Protein AF-A0A1I9GAB6-F1 (afdb_monomer_lite)

Sequence (190 aa):
MLIVSHNKEKYGVHLKAEPNFRLLGTRLKGDQKKVVDYLKNHVTENELEQLAEQGTLNILGYELTDEEVSLSYACCGIQTAGEQMEAHSDGQTIVIVDTTEDDILKDEGFAREVINRVQKLRKTAKLMPNDMAVTYCKVTPPNHRLAAVIKDYSEFIENTTGTPVRLASVPNDEIPVAVSCSSVKNAQVE

pLDDT: mean 81.1, std 8.96, range [43.28, 92.06]

InterPro domains:
  IPR023586 Isoleucine-tRNA ligase, type 2 [PTHR42780] (3-176)

Radius of gyration: 28.29 Å; chains: 1; bounding box: 60×35×73 Å

Foldseek 3Di:
DDDDDPPCVVFQKAKAKDFPCVVLCVPVPPCSVVVVCCRHPPDDRVQVVCCVPVQWGQDPNDIDGCVGIPMFIDHPGPPDPQWGWDWDTPRPDIDIDTPRDDPVVVLVVLLVVVLVVLQVQCVVLVHDLPDAEEAEKEKPPCPDVSVVSCVVCQVVSCVSNVYGYHDDPDPPVDDDSGDDWDDDPNMIMD

Secondary structure (DSSP, 8-state):
-------TGGGTEEEEEEE-HHHHHHHHGGGHHHHHHHHHHT--HHHHHHHHHHSEEEETTEEEETTTEEEEEEE-----TT--EEEEE-SS-EEEEE----HHHHHHHHHHHHHHHHHHHHHHTT--TT----EE--EESTTSHHHHHHHHTHHHHHHHHTS-EESSPPPTT---S----EEETTEEE-

Organism: Brugia malayi (NCBI:txid6279)

Structure (mmCIF, N/CA/C/O backbone):
data_AF-A0A1I9GAB6-F1
#
_entry.id   AF-A0A1I9GAB6-F1
#
loop_
_atom_site.group_PDB
_atom_site.id
_atom_site.type_symbol
_atom_site.label_atom_id
_atom_site.label_alt_id
_atom_site.label_comp_id
_atom_site.label_asym_id
_atom_site.label_entity_id
_atom_site.label_seq_id
_atom_site.pdbx_PDB_ins_code
_atom_site.Cartn_x
_atom_site.Cartn_y
_atom_site.Cartn_z
_atom_site.occupancy
_atom_site.B_iso_or_equiv
_atom_site.auth_seq_id
_atom_site.auth_comp_id
_atom_site.auth_asym_id
_atom_site.auth_atom_id
_atom_site.pdbx_PDB_model_num
ATOM 1 N N . MET A 1 1 ? -9.649 -5.570 -5.365 1.00 61.06 1 MET A N 1
ATOM 2 C CA . MET A 1 1 ? -11.096 -5.874 -5.283 1.00 61.06 1 MET A CA 1
ATOM 3 C C . MET A 1 1 ? -11.590 -5.334 -3.955 1.00 61.06 1 MET A C 1
ATOM 5 O O . MET A 1 1 ? -10.953 -5.619 -2.954 1.00 61.06 1 MET A O 1
ATOM 9 N N . LEU A 1 2 ? -12.638 -4.509 -3.940 1.00 77.56 2 LEU A N 1
ATOM 10 C CA . LEU A 1 2 ? -13.191 -3.956 -2.701 1.00 77.56 2 LEU A CA 1
ATOM 11 C C . LEU A 1 2 ? -14.336 -4.856 -2.228 1.00 77.56 2 LEU A C 1
ATOM 13 O O . LEU A 1 2 ? -15.238 -5.150 -3.010 1.00 77.56 2 LEU A O 1
ATOM 17 N N . ILE A 1 3 ? -14.278 -5.313 -0.977 1.00 80.31 3 ILE A N 1
ATOM 18 C CA . ILE A 1 3 ? -15.310 -6.152 -0.359 1.00 80.31 3 ILE A CA 1
ATOM 19 C C . ILE A 1 3 ? -15.928 -5.354 0.784 1.00 80.31 3 ILE A C 1
ATOM 21 O O . ILE A 1 3 ? -15.225 -4.940 1.701 1.00 80.31 3 ILE A O 1
ATOM 25 N N . VAL A 1 4 ? -17.244 -5.151 0.731 1.00 85.56 4 VAL A N 1
ATOM 26 C CA . VAL A 1 4 ? -18.011 -4.568 1.837 1.00 85.56 4 VAL A CA 1
ATOM 27 C C . VAL A 1 4 ? -18.599 -5.714 2.653 1.00 85.56 4 VAL A C 1
ATOM 29 O O . VAL A 1 4 ? -19.219 -6.618 2.095 1.00 85.56 4 VAL A O 1
ATOM 32 N N . SER A 1 5 ? -18.391 -5.697 3.967 1.00 81.56 5 SER A N 1
ATOM 33 C CA . SER A 1 5 ? -18.888 -6.725 4.881 1.00 81.56 5 SER A CA 1
ATOM 34 C C . SER A 1 5 ? -19.380 -6.096 6.178 1.00 81.56 5 SER A C 1
ATOM 36 O O . SER A 1 5 ? -18.779 -5.153 6.682 1.00 81.56 5 SER A O 1
ATOM 38 N N . HIS A 1 6 ? -20.444 -6.667 6.741 1.00 79.75 6 HIS A N 1
ATOM 39 C CA . HIS A 1 6 ? -20.939 -6.354 8.087 1.00 79.75 6 HIS A CA 1
ATOM 40 C C . HIS A 1 6 ? -20.590 -7.445 9.112 1.00 79.7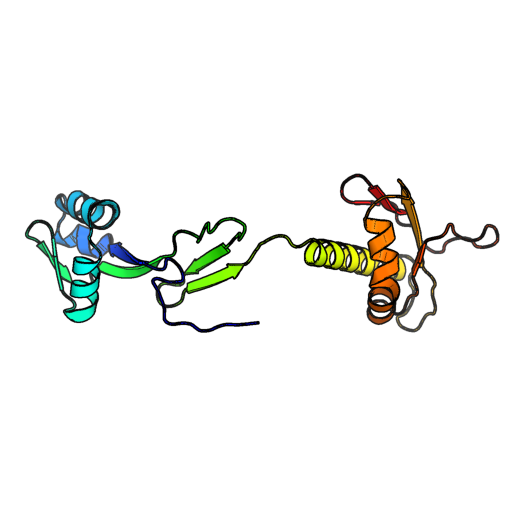5 6 HIS A C 1
ATOM 42 O O . HIS A 1 6 ? -20.959 -7.342 10.278 1.00 79.75 6 HIS A O 1
ATOM 48 N N . ASN A 1 7 ? -19.894 -8.507 8.690 1.00 77.81 7 ASN A N 1
ATOM 49 C CA . ASN A 1 7 ? -19.494 -9.600 9.570 1.00 77.81 7 ASN A CA 1
ATOM 50 C C . ASN A 1 7 ? -18.269 -9.187 10.402 1.00 77.81 7 ASN A C 1
ATOM 52 O O . ASN A 1 7 ? -17.141 -9.309 9.930 1.00 77.81 7 ASN A O 1
ATOM 56 N N . LYS A 1 8 ? -18.506 -8.673 11.612 1.00 77.00 8 LYS A N 1
ATOM 57 C CA . LYS A 1 8 ? -17.468 -8.163 12.522 1.00 77.00 8 LYS A CA 1
ATOM 58 C C . LYS A 1 8 ? -16.521 -9.266 13.006 1.00 77.00 8 LYS A C 1
ATOM 60 O O . LYS A 1 8 ? -15.306 -9.098 12.932 1.00 77.00 8 LYS A O 1
ATOM 65 N N . GLU A 1 9 ? -17.077 -10.412 13.406 1.00 74.38 9 GLU A N 1
ATOM 66 C CA . GLU A 1 9 ? -16.336 -11.560 13.952 1.00 74.38 9 GLU A CA 1
ATOM 67 C C . GLU A 1 9 ? -15.304 -12.108 12.968 1.00 74.38 9 GLU A C 1
ATOM 69 O O . GLU A 1 9 ? -14.144 -12.309 13.326 1.00 74.38 9 GLU A O 1
ATOM 74 N N . LYS A 1 10 ? -15.700 -12.285 11.699 1.00 73.62 10 LYS A N 1
ATOM 75 C CA . LYS A 1 10 ? -14.805 -12.770 10.640 1.00 73.62 10 LYS A CA 1
ATOM 76 C C . LYS A 1 10 ? -13.556 -11.899 10.502 1.00 73.62 10 LYS A C 1
ATOM 78 O O . LYS A 1 10 ? -12.500 -12.415 10.147 1.00 73.62 10 LYS A O 1
ATOM 83 N N . TYR A 1 11 ? -13.695 -10.597 10.745 1.00 73.69 11 TYR A N 1
ATOM 84 C CA . TYR A 1 11 ? -12.620 -9.631 10.582 1.00 73.69 11 TYR A CA 1
ATOM 85 C C . TYR A 1 11 ? -12.018 -9.148 11.914 1.00 73.69 11 TYR A C 1
ATOM 87 O O . TYR A 1 11 ? -11.305 -8.150 11.928 1.00 73.69 11 TYR A O 1
ATOM 95 N N . GLY A 1 12 ? -12.295 -9.819 13.040 1.00 73.69 12 GLY A N 1
ATOM 96 C CA . GLY A 1 12 ? -11.746 -9.433 14.350 1.00 73.69 12 GLY A CA 1
ATOM 97 C C . GLY A 1 12 ? -12.092 -7.998 14.779 1.00 73.69 12 GLY A C 1
ATOM 98 O O . GLY A 1 12 ? -11.381 -7.389 15.587 1.00 73.69 12 GLY A O 1
ATOM 99 N N . VAL A 1 13 ? -13.163 -7.440 14.211 1.00 79.12 13 VAL A N 1
ATOM 100 C CA . VAL A 1 13 ? -13.644 -6.097 14.523 1.00 79.12 13 VAL A CA 1
ATOM 101 C C . VAL A 1 13 ? -14.415 -6.163 15.831 1.00 79.12 13 VAL A C 1
ATOM 103 O O . VAL A 1 13 ? -15.373 -6.921 15.940 1.00 79.12 13 VAL A O 1
ATOM 106 N N . HIS A 1 14 ? -14.025 -5.339 16.796 1.00 79.00 14 HIS A N 1
ATOM 107 C CA . HIS A 1 14 ? -14.676 -5.223 18.096 1.00 79.00 14 HIS A CA 1
ATOM 108 C C . HIS A 1 14 ? -15.043 -3.766 18.381 1.00 79.00 14 HIS A C 1
ATOM 110 O O . HIS A 1 14 ? -14.474 -2.823 17.820 1.00 79.00 14 HIS A O 1
ATOM 116 N N . LEU A 1 15 ? -16.034 -3.580 19.247 1.00 80.25 15 LEU A N 1
ATOM 117 C CA . LEU A 1 15 ? -16.404 -2.261 19.746 1.00 80.25 15 LEU A CA 1
ATOM 118 C C . LEU A 1 15 ? -15.382 -1.790 20.781 1.00 80.25 15 LEU A C 1
ATOM 120 O O . LEU A 1 15 ? -14.841 -2.572 21.562 1.00 80.25 15 LEU A O 1
ATOM 124 N N . LYS A 1 16 ? -15.141 -0.485 20.802 1.00 82.88 16 LYS A N 1
ATOM 125 C CA . LYS A 1 16 ? -14.293 0.186 21.774 1.00 82.88 16 LYS A CA 1
ATOM 126 C C . LYS A 1 16 ? -15.014 1.418 22.300 1.00 82.88 16 LYS A C 1
ATOM 128 O O . LYS A 1 16 ? -15.572 2.196 21.533 1.00 82.88 16 LYS A O 1
ATOM 133 N N . ALA A 1 17 ? -14.974 1.611 23.613 1.00 85.50 17 ALA A N 1
ATOM 134 C CA . ALA A 1 17 ? -15.454 2.836 24.235 1.00 85.50 17 ALA A CA 1
ATOM 135 C C . ALA A 1 17 ? -14.370 3.921 24.208 1.00 85.50 17 ALA A C 1
ATOM 137 O O . ALA A 1 17 ? -13.257 3.735 24.712 1.00 85.50 17 ALA A O 1
ATOM 138 N N . GLU A 1 18 ? -14.714 5.086 23.670 1.00 85.69 18 GLU A N 1
ATOM 139 C CA . GLU A 1 18 ? -13.902 6.295 23.715 1.00 85.69 18 GLU A CA 1
ATOM 140 C C . GLU A 1 18 ? -14.499 7.303 24.705 1.00 85.69 18 GLU A C 1
ATOM 142 O O . GLU A 1 18 ? -15.538 7.911 24.441 1.00 85.69 18 GLU A O 1
ATOM 147 N N . PRO A 1 19 ? -13.861 7.489 25.875 1.00 87.44 19 PRO A N 1
ATOM 148 C CA . PRO A 1 19 ? -14.361 8.406 26.885 1.00 87.44 19 PRO A CA 1
ATOM 149 C C . PRO A 1 19 ? -14.121 9.869 26.497 1.00 87.44 19 PRO A C 1
ATOM 151 O O . PRO A 1 19 ? -12.996 10.279 26.194 1.00 87.44 19 PRO A O 1
ATOM 154 N N . ASN A 1 20 ? -15.150 10.701 26.639 1.00 88.25 20 ASN A N 1
ATOM 155 C CA . ASN A 1 20 ? -15.039 12.147 26.522 1.00 88.25 20 ASN A CA 1
ATOM 156 C C . ASN A 1 20 ? -14.429 12.736 27.799 1.00 88.25 20 ASN A C 1
ATOM 158 O O . ASN A 1 20 ? -15.112 13.049 28.780 1.00 88.25 20 ASN A O 1
ATOM 162 N N . PHE A 1 21 ? -13.107 12.917 27.788 1.00 87.00 21 PHE A N 1
ATOM 163 C CA . PHE A 1 21 ? -12.366 13.375 28.963 1.00 87.00 21 PHE A CA 1
ATOM 164 C C . PHE A 1 21 ? -12.843 14.722 29.521 1.00 87.00 21 PHE A C 1
ATOM 166 O O . PHE A 1 21 ? -12.709 14.966 30.721 1.00 87.00 21 PHE A O 1
ATOM 173 N N . ARG A 1 22 ? -13.396 15.597 28.675 1.00 87.06 22 ARG A N 1
ATOM 174 C CA . ARG A 1 22 ? -13.856 16.929 29.078 1.00 87.06 22 ARG A CA 1
ATOM 175 C C . ARG A 1 22 ? -15.163 16.860 29.866 1.00 87.06 22 ARG A C 1
ATOM 177 O O . ARG A 1 22 ? -15.263 17.483 30.926 1.00 87.06 22 ARG A O 1
ATOM 184 N N . LEU A 1 23 ? -16.144 16.110 29.365 1.00 87.75 23 LEU A N 1
ATOM 185 C CA . LEU A 1 23 ? -17.439 15.943 30.032 1.00 87.75 23 LEU A CA 1
ATOM 186 C C . LEU A 1 23 ? -17.290 15.117 31.311 1.00 87.75 23 LEU A C 1
ATOM 188 O O . LEU A 1 23 ? -17.650 15.586 32.394 1.00 87.75 23 LEU A O 1
ATOM 192 N N . LEU A 1 24 ? -16.621 13.963 31.215 1.00 86.44 24 LEU A N 1
ATOM 193 C CA . LEU A 1 24 ? -16.394 13.079 32.359 1.00 86.44 24 LEU A CA 1
ATOM 194 C C . LEU A 1 24 ? -15.593 13.767 33.470 1.00 86.44 24 LEU A C 1
ATOM 196 O O . LEU A 1 24 ? -15.902 13.593 34.646 1.00 86.44 24 LEU A O 1
ATOM 200 N N . GLY A 1 25 ? -14.597 14.589 33.127 1.00 86.25 25 GLY A N 1
ATOM 201 C CA . GLY A 1 25 ? -13.814 15.330 34.121 1.00 86.25 25 GLY A CA 1
ATOM 202 C C . GLY A 1 25 ? -14.610 16.415 34.841 1.00 86.25 25 GLY A C 1
ATOM 203 O O . GLY A 1 25 ? -14.421 16.630 36.039 1.00 86.25 25 GLY A O 1
ATOM 204 N N . THR A 1 26 ? -15.549 17.058 34.145 1.00 87.81 26 THR A N 1
ATOM 205 C CA . THR A 1 26 ? -16.420 18.080 34.743 1.00 87.81 26 THR A CA 1
ATOM 206 C C . THR A 1 26 ? -17.427 17.446 35.707 1.00 87.81 26 THR A C 1
ATOM 208 O O . THR A 1 26 ? -17.664 17.987 36.789 1.00 87.81 26 THR A O 1
ATOM 211 N N . ARG A 1 27 ? -17.980 16.280 35.346 1.00 86.75 27 ARG A N 1
ATOM 212 C CA . ARG A 1 27 ? -19.020 15.596 36.125 1.00 86.75 27 ARG A CA 1
ATOM 213 C C . ARG A 1 27 ? -18.464 14.736 37.262 1.00 86.75 27 ARG A C 1
ATOM 215 O O . ARG A 1 27 ? -18.888 14.883 38.405 1.00 86.75 27 ARG A O 1
ATOM 222 N N . LEU A 1 28 ? -17.501 13.862 36.963 1.00 84.31 28 LEU A N 1
ATOM 223 C CA . LEU A 1 28 ? -16.968 12.853 37.892 1.00 84.31 28 LEU A CA 1
ATOM 224 C C . LEU A 1 28 ? -15.748 13.342 38.686 1.00 84.31 28 LEU A C 1
ATOM 226 O O . LEU A 1 28 ? -15.346 12.704 39.660 1.00 84.31 28 LEU A O 1
ATOM 230 N N . LYS A 1 29 ? -15.142 14.471 38.290 1.00 86.44 29 LYS A N 1
ATOM 231 C CA . LYS A 1 29 ? -13.958 15.062 38.935 1.00 86.44 29 LYS A CA 1
ATOM 232 C C . LYS A 1 29 ? -12.852 14.014 39.151 1.00 86.44 29 LYS A C 1
ATOM 234 O O . LYS A 1 29 ? -12.262 13.528 38.193 1.00 86.44 29 LYS A O 1
ATOM 239 N N . GLY A 1 30 ? -12.562 13.654 40.404 1.00 83.56 30 GLY A N 1
ATOM 240 C CA . GLY A 1 30 ? -11.503 12.703 40.755 1.00 83.56 30 GLY A CA 1
ATOM 241 C C . GLY A 1 30 ? -11.790 11.256 40.344 1.00 83.56 30 GLY A C 1
ATOM 242 O O . GLY A 1 30 ? -10.851 10.507 40.076 1.00 83.56 30 GLY A O 1
ATOM 243 N N . ASP A 1 31 ? -13.063 10.874 40.231 1.00 86.00 31 ASP A N 1
ATOM 244 C CA . ASP A 1 31 ? -13.455 9.503 39.890 1.00 86.00 31 ASP A CA 1
ATOM 245 C C . ASP A 1 31 ? -13.413 9.214 38.385 1.00 86.00 31 ASP A C 1
ATOM 247 O O . ASP A 1 31 ? -13.434 8.049 37.987 1.00 86.00 31 ASP A O 1
ATOM 251 N N . GLN A 1 32 ? -13.222 10.241 37.546 1.00 88.25 32 GLN A N 1
ATOM 252 C CA . GLN A 1 32 ? -13.026 10.082 36.102 1.00 88.25 32 GLN A CA 1
ATOM 253 C C . GLN A 1 32 ? -11.940 9.049 35.782 1.00 88.25 32 GLN A C 1
ATOM 255 O O . GLN A 1 32 ? -12.107 8.242 34.873 1.00 88.25 32 GLN A O 1
ATOM 260 N N . LYS A 1 33 ? -10.820 9.062 36.518 1.00 86.31 33 LYS A N 1
ATOM 261 C CA . LYS A 1 33 ? -9.701 8.145 36.255 1.00 86.31 33 LYS A CA 1
ATOM 262 C C . LYS A 1 33 ? -10.117 6.681 36.371 1.00 86.31 33 LYS A C 1
ATOM 264 O O . LYS A 1 33 ? -9.682 5.884 35.552 1.00 86.31 33 LYS A O 1
ATOM 269 N N . LYS A 1 34 ? -10.968 6.348 37.346 1.00 88.19 34 LYS A N 1
ATOM 270 C CA . LYS A 1 34 ? -11.460 4.980 37.560 1.00 88.19 34 LYS A CA 1
ATOM 271 C C . LYS A 1 34 ? -12.387 4.548 36.428 1.00 88.19 34 LYS A C 1
ATOM 273 O O . LYS A 1 34 ? -12.257 3.442 35.924 1.00 88.19 34 LYS A O 1
ATOM 278 N N . VAL A 1 35 ? -13.285 5.439 36.003 1.00 87.25 35 VAL A N 1
ATOM 279 C CA . VAL A 1 35 ? -14.221 5.160 34.905 1.00 87.25 35 VAL A CA 1
ATOM 280 C C . VAL A 1 35 ? -13.484 4.996 33.575 1.00 87.25 35 VAL A C 1
ATOM 282 O O . VAL A 1 35 ? -13.732 4.040 32.854 1.00 87.25 35 VAL A O 1
ATOM 285 N N . VAL A 1 36 ? -12.528 5.877 33.267 1.00 86.62 36 VAL A N 1
ATOM 286 C CA . VAL A 1 36 ? -11.697 5.768 32.055 1.00 86.62 36 VAL A CA 1
ATOM 287 C C . VAL A 1 36 ? -10.878 4.478 32.049 1.00 86.62 36 VAL A C 1
ATOM 289 O O . VAL A 1 36 ? -10.733 3.860 30.999 1.00 86.62 36 VAL A O 1
ATOM 292 N N . ASP A 1 37 ? -10.314 4.095 33.194 1.00 88.12 37 ASP A N 1
ATOM 293 C CA . ASP A 1 37 ? -9.549 2.854 33.325 1.00 88.12 37 ASP A CA 1
ATOM 294 C C . ASP A 1 37 ? -10.438 1.627 33.085 1.00 88.12 37 ASP A C 1
ATOM 296 O O . ASP A 1 37 ? -10.085 0.755 32.293 1.00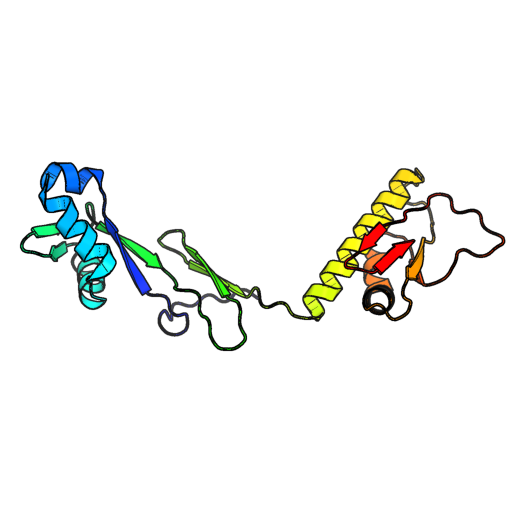 88.12 37 ASP A O 1
ATOM 300 N N . TYR A 1 38 ? -11.645 1.623 33.658 1.00 87.88 38 TYR A N 1
ATOM 301 C CA . TYR A 1 38 ? -12.631 0.575 33.414 1.00 87.88 38 TYR A CA 1
ATOM 302 C C . TYR A 1 38 ? -13.016 0.481 31.932 1.00 87.88 38 TYR A C 1
ATOM 304 O O . TYR A 1 38 ? -12.924 -0.592 31.343 1.00 87.88 38 TYR A O 1
ATOM 312 N N . LEU A 1 39 ? -13.353 1.611 31.300 1.00 86.44 39 LEU A N 1
ATOM 313 C CA . LEU A 1 39 ? -13.730 1.671 29.882 1.00 86.44 39 LEU A CA 1
ATOM 314 C C . LEU A 1 39 ? -12.623 1.183 28.937 1.00 86.44 39 LEU A C 1
ATOM 316 O O . LEU A 1 39 ? -12.918 0.725 27.839 1.00 86.44 39 LEU A O 1
ATOM 320 N N . LYS A 1 40 ? -11.350 1.295 29.333 1.00 82.50 40 LYS A N 1
ATOM 321 C CA . LYS A 1 40 ? -10.216 0.859 28.507 1.00 82.50 40 LYS A CA 1
ATOM 322 C C . LYS A 1 40 ? -9.812 -0.591 28.738 1.00 82.50 40 LYS A C 1
ATOM 324 O O . LYS A 1 40 ? -9.393 -1.238 27.785 1.00 82.50 40 LYS A O 1
ATOM 329 N N . ASN A 1 41 ? -9.880 -1.062 29.981 1.00 83.38 41 ASN A N 1
ATOM 330 C CA . ASN A 1 41 ? -9.226 -2.308 30.390 1.00 83.38 41 ASN A CA 1
ATOM 331 C C . ASN A 1 41 ? -10.198 -3.401 30.851 1.00 83.38 41 ASN A C 1
ATOM 333 O O . ASN A 1 41 ? -9.814 -4.568 30.894 1.00 83.38 41 ASN A O 1
ATOM 337 N N . HIS A 1 42 ? -11.427 -3.040 31.225 1.00 84.88 42 HIS A N 1
ATOM 338 C CA . HIS A 1 42 ? -12.364 -3.946 31.896 1.00 84.88 42 HIS A CA 1
ATOM 339 C C . HIS A 1 42 ? -13.761 -3.988 31.276 1.00 84.88 42 HIS A C 1
ATOM 341 O O . HIS A 1 42 ? -14.549 -4.841 31.677 1.00 84.88 42 HIS A O 1
ATOM 347 N N . VAL A 1 43 ? -14.062 -3.104 30.321 1.00 85.12 43 VAL A N 1
ATOM 348 C CA . VAL A 1 43 ? -15.362 -3.080 29.651 1.00 85.12 43 VAL A CA 1
ATOM 349 C C . VAL A 1 43 ? -15.597 -4.372 28.877 1.00 85.12 43 VAL A C 1
ATOM 351 O O . VAL A 1 43 ? -14.706 -4.891 28.200 1.00 85.12 43 VAL A O 1
ATOM 354 N N . THR A 1 44 ? -16.809 -4.894 28.991 1.00 84.94 44 THR A N 1
ATOM 355 C CA . THR A 1 44 ? -17.240 -6.101 28.288 1.00 84.94 44 THR A CA 1
ATOM 356 C C . THR A 1 44 ? -17.983 -5.753 27.002 1.00 84.94 44 THR A C 1
ATOM 358 O O . THR A 1 44 ? -18.572 -4.683 26.873 1.00 84.94 44 THR A O 1
ATOM 361 N N . GLU A 1 45 ? -17.990 -6.667 26.032 1.00 79.31 45 GLU A N 1
ATOM 362 C CA . GLU A 1 45 ? -18.684 -6.441 24.757 1.00 79.31 45 GLU A CA 1
ATOM 363 C C . GLU A 1 45 ? -2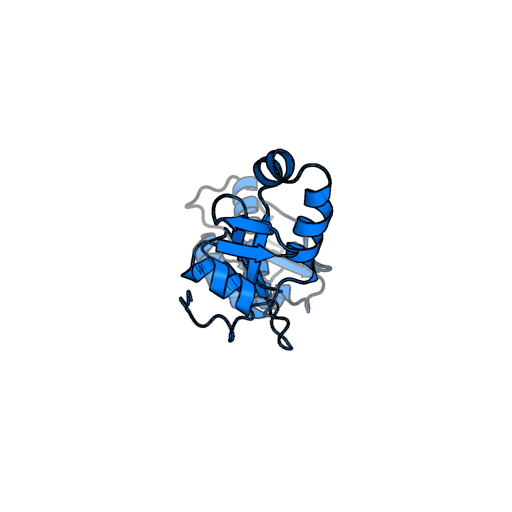0.196 -6.242 24.951 1.00 79.31 45 GLU A C 1
ATOM 365 O O . GLU A 1 45 ? -20.776 -5.342 24.357 1.00 79.31 45 GLU A O 1
ATOM 370 N N . ASN A 1 46 ? -20.800 -6.973 25.893 1.00 83.50 46 ASN A N 1
ATOM 371 C CA . ASN A 1 46 ? -22.213 -6.834 26.256 1.00 83.50 46 ASN A CA 1
ATOM 372 C C . ASN A 1 46 ? -22.539 -5.436 26.831 1.00 83.50 46 ASN A C 1
ATOM 374 O O . ASN A 1 46 ? -23.594 -4.874 26.559 1.00 83.50 46 ASN A O 1
ATOM 378 N N . GLU A 1 47 ? -21.624 -4.828 27.593 1.00 85.31 47 GLU A N 1
ATOM 379 C CA . GLU A 1 47 ? -21.775 -3.446 28.079 1.00 85.31 47 GLU A CA 1
ATOM 380 C C . GLU A 1 47 ? -21.688 -2.419 26.940 1.00 85.31 47 GLU A C 1
ATOM 382 O O . GLU A 1 47 ? -22.419 -1.429 26.931 1.00 85.31 47 GLU A O 1
ATOM 387 N N . LEU A 1 48 ? -20.818 -2.653 25.954 1.00 84.69 48 LEU A N 1
ATOM 388 C CA . LEU A 1 48 ? -20.716 -1.795 24.771 1.00 84.69 48 LEU A CA 1
ATOM 389 C C . LEU A 1 48 ? -21.954 -1.917 23.876 1.00 84.69 48 LEU A C 1
ATOM 391 O O . LEU A 1 48 ? -22.413 -0.913 23.334 1.00 84.69 48 LEU A O 1
ATOM 395 N N . GLU A 1 49 ? -22.514 -3.120 23.747 1.00 82.31 49 GLU A N 1
ATOM 396 C CA . GLU A 1 49 ? -23.784 -3.355 23.055 1.00 82.31 49 GLU A CA 1
ATOM 397 C C . GLU A 1 49 ? -24.952 -2.676 23.778 1.00 82.31 49 GLU A C 1
ATOM 399 O O . GLU A 1 49 ? -25.755 -2.006 23.134 1.00 82.31 49 GLU A O 1
ATOM 404 N N . GLN A 1 50 ? -25.004 -2.741 25.112 1.00 85.25 50 GLN A N 1
ATOM 405 C CA . GLN A 1 50 ? -25.999 -2.002 25.896 1.00 85.25 50 GLN A CA 1
ATOM 406 C C . GLN A 1 50 ? -25.899 -0.494 25.678 1.00 85.25 50 GLN A C 1
ATOM 408 O O . GLN A 1 50 ? -26.922 0.152 25.465 1.00 85.25 50 GLN A O 1
ATOM 413 N N . LEU A 1 51 ? -24.686 0.067 25.665 1.00 85.56 51 LEU A N 1
ATOM 414 C CA . LEU A 1 51 ? -24.494 1.482 25.351 1.00 85.56 51 LEU A CA 1
ATOM 415 C C . LEU A 1 51 ? -24.966 1.815 23.926 1.00 85.56 51 LEU A C 1
ATOM 417 O O . LEU A 1 51 ? -25.540 2.879 23.712 1.00 85.56 51 LEU A O 1
ATOM 421 N N . ALA A 1 52 ? -24.763 0.908 22.965 1.00 81.44 52 ALA A N 1
ATOM 422 C CA . ALA A 1 52 ? -25.205 1.085 21.582 1.00 81.44 52 ALA A CA 1
ATOM 423 C C . ALA A 1 52 ? -26.736 1.029 21.424 1.00 81.44 52 ALA A C 1
ATOM 425 O O . ALA A 1 52 ? -27.289 1.761 20.606 1.00 81.44 52 ALA A O 1
ATOM 426 N N . GLU A 1 53 ? -27.417 0.159 22.177 1.00 83.75 53 GLU A N 1
ATOM 427 C CA . GLU A 1 53 ? -28.871 -0.037 22.089 1.00 83.75 53 GLU A CA 1
ATOM 428 C C . GLU A 1 53 ? -29.667 0.937 22.964 1.00 83.75 53 GLU A C 1
ATOM 430 O O . GLU A 1 53 ? -30.693 1.465 22.534 1.00 83.75 53 GLU A O 1
ATOM 435 N N . GLN A 1 54 ? -29.222 1.150 24.203 1.00 84.62 54 GLN A N 1
ATOM 436 C CA . GLN A 1 54 ? -29.950 1.916 25.218 1.00 84.62 54 GLN A CA 1
ATOM 437 C C . GLN A 1 54 ? -29.480 3.372 25.310 1.00 84.62 54 GLN A C 1
ATOM 439 O O . GLN A 1 54 ? -30.201 4.206 25.855 1.00 84.62 54 GLN A O 1
ATOM 444 N N . GLY A 1 55 ? -28.288 3.690 24.791 1.00 82.44 55 GLY A N 1
ATOM 445 C CA . GLY A 1 55 ? -27.685 5.025 24.885 1.00 82.44 55 GLY A CA 1
ATOM 446 C C . GLY A 1 55 ? -27.157 5.378 26.279 1.00 82.44 55 GLY A C 1
ATOM 447 O O . GLY A 1 55 ? -26.613 6.466 26.474 1.00 82.44 55 GLY A O 1
ATOM 448 N N . THR A 1 56 ? -27.291 4.470 27.252 1.00 85.44 56 THR A N 1
ATOM 449 C CA . THR A 1 56 ? -26.769 4.629 28.609 1.00 85.44 56 THR A CA 1
ATOM 450 C C . THR A 1 56 ? -26.032 3.377 29.071 1.00 85.44 56 THR A C 1
ATOM 452 O O . THR A 1 56 ? -26.328 2.259 28.654 1.00 85.44 56 THR A O 1
ATOM 455 N N . LEU A 1 57 ? -25.035 3.569 29.933 1.00 87.56 57 LEU A N 1
ATOM 456 C CA . LEU A 1 57 ? -24.207 2.500 30.475 1.00 87.56 57 LEU A CA 1
ATOM 457 C C . LEU A 1 57 ? -23.862 2.778 31.935 1.00 87.56 57 LEU A C 1
ATOM 459 O O . LEU A 1 57 ? -23.264 3.799 32.263 1.00 87.56 57 LEU A O 1
ATOM 463 N N . ASN A 1 58 ? -24.205 1.847 32.822 1.00 85.94 58 ASN A N 1
ATOM 464 C CA . ASN A 1 58 ? -23.915 1.968 34.247 1.00 85.94 58 ASN A CA 1
ATOM 465 C C . ASN A 1 58 ? -22.604 1.262 34.606 1.00 85.94 58 ASN A C 1
ATOM 467 O O . ASN A 1 58 ? -22.561 0.039 34.693 1.00 85.94 58 ASN A O 1
ATOM 471 N N . ILE A 1 59 ? -21.551 2.033 34.889 1.00 83.31 59 ILE A N 1
ATOM 472 C CA . ILE A 1 59 ? -20.238 1.515 35.303 1.00 83.31 59 ILE A CA 1
ATOM 473 C C . ILE A 1 59 ? -19.869 2.083 36.671 1.00 83.31 59 ILE A C 1
ATOM 475 O O . ILE A 1 59 ? -19.906 3.292 36.888 1.00 83.31 59 ILE A O 1
ATOM 479 N N . LEU A 1 60 ? -19.464 1.212 37.603 1.00 82.12 60 LEU A N 1
ATOM 480 C CA . LEU A 1 60 ? -18.998 1.597 38.948 1.00 82.12 60 LEU A CA 1
ATOM 481 C C . LEU A 1 60 ? -19.997 2.487 39.727 1.00 82.12 60 LEU A C 1
ATOM 483 O O . LEU A 1 60 ? -19.589 3.290 40.565 1.00 82.12 60 LEU A O 1
ATOM 487 N N . GLY A 1 61 ? -21.300 2.345 39.459 1.00 81.62 61 GLY A N 1
ATOM 488 C CA . GLY A 1 61 ? -22.362 3.153 40.074 1.00 81.62 61 GLY A CA 1
ATOM 489 C C . GLY A 1 61 ? -22.598 4.520 39.420 1.00 81.62 61 GLY A C 1
ATOM 490 O O . GLY A 1 61 ? -23.348 5.324 39.968 1.00 81.62 61 GLY A O 1
ATOM 491 N N . TYR A 1 62 ? -21.978 4.784 38.267 1.00 84.06 62 TYR A N 1
ATOM 492 C CA . TYR A 1 62 ? -22.177 5.990 37.470 1.00 84.06 62 TYR A CA 1
ATOM 493 C C . TYR A 1 62 ? -22.891 5.667 36.157 1.00 84.06 62 TYR A C 1
ATOM 495 O O . TYR A 1 62 ? -22.439 4.805 35.406 1.00 84.06 62 TYR A O 1
ATOM 503 N N . GLU A 1 63 ? -23.958 6.408 35.864 1.00 87.12 63 GLU A N 1
ATOM 504 C CA . GLU A 1 63 ? -24.699 6.312 34.605 1.00 87.12 63 GLU A CA 1
ATOM 505 C C . GLU A 1 63 ? -24.035 7.183 33.538 1.00 87.12 63 GLU A C 1
ATOM 507 O O . GLU A 1 63 ? -24.084 8.413 33.598 1.00 87.12 63 GLU A O 1
ATOM 512 N N . LEU A 1 64 ? -23.343 6.556 32.597 1.00 87.12 64 LEU A N 1
ATOM 513 C CA . LEU A 1 64 ? -22.702 7.207 31.461 1.00 87.12 64 LEU A CA 1
ATOM 514 C C . LEU A 1 64 ? -23.681 7.271 30.296 1.00 87.12 64 LEU A C 1
ATOM 516 O O . LEU A 1 64 ? -24.419 6.318 30.062 1.00 87.12 64 LEU A O 1
ATOM 520 N N . THR A 1 65 ? -23.670 8.378 29.566 1.00 86.69 65 THR A N 1
ATOM 521 C CA . THR A 1 65 ? -24.480 8.560 28.355 1.00 86.69 65 THR A CA 1
ATOM 522 C C . THR A 1 65 ? -23.612 8.481 27.100 1.00 86.69 65 THR A C 1
ATOM 524 O O . THR A 1 65 ? -22.383 8.588 27.169 1.00 86.69 65 THR A O 1
ATOM 527 N N . ASP A 1 66 ? -24.251 8.333 25.943 1.00 82.62 66 ASP A N 1
ATOM 528 C CA . ASP A 1 66 ? -23.629 8.395 24.613 1.00 82.62 66 ASP A CA 1
ATOM 529 C C . ASP A 1 66 ? -22.840 9.698 24.341 1.00 82.62 66 ASP A C 1
ATOM 531 O O . ASP A 1 66 ? -21.850 9.691 23.609 1.00 82.62 66 ASP A O 1
ATOM 535 N N . GLU A 1 67 ? -23.211 10.814 24.976 1.00 84.12 67 GLU A N 1
ATOM 536 C CA . GLU A 1 67 ? -22.453 12.075 24.922 1.00 84.12 67 GLU A CA 1
ATOM 537 C C . GLU A 1 67 ? -21.095 11.987 25.643 1.00 84.12 67 GLU A C 1
ATOM 539 O O . GLU A 1 67 ? -20.111 12.635 25.262 1.00 84.12 67 GLU A O 1
ATOM 544 N N . GLU A 1 68 ? -21.038 11.202 26.719 1.00 84.50 68 GLU A N 1
ATOM 545 C CA . GLU A 1 68 ? -19.860 11.057 27.571 1.00 84.50 68 GLU A CA 1
ATOM 546 C C . GLU A 1 68 ? -18.940 9.924 27.129 1.00 84.50 68 GLU A C 1
ATOM 548 O O . GLU A 1 68 ? -17.737 9.969 27.407 1.00 84.50 68 GLU A O 1
ATOM 553 N N . VAL A 1 69 ? -19.493 8.916 26.457 1.00 85.25 69 VAL A N 1
ATOM 554 C CA . VAL A 1 69 ? -18.765 7.761 25.940 1.00 85.25 69 VAL A CA 1
ATOM 555 C C . VAL A 1 69 ? -19.238 7.480 24.521 1.00 85.25 69 VAL A C 1
ATOM 557 O O . VAL A 1 69 ? -20.325 6.954 24.306 1.00 85.25 69 VAL A O 1
ATOM 560 N N . SER A 1 70 ? -18.385 7.786 23.547 1.00 83.06 70 SER A N 1
ATOM 561 C CA . SER A 1 70 ? -18.635 7.447 22.148 1.00 83.06 70 SER A CA 1
ATOM 562 C C . SER A 1 70 ? -18.116 6.046 21.842 1.00 83.06 70 SER A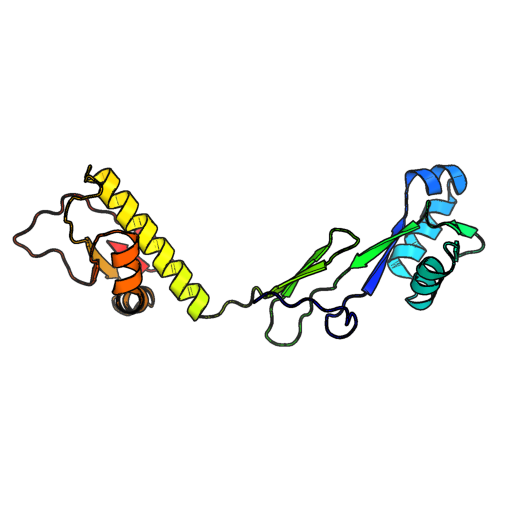 C 1
ATOM 564 O O . SER A 1 70 ? -17.019 5.685 22.268 1.00 83.06 70 SER A O 1
ATOM 566 N N . LEU A 1 71 ? -18.865 5.268 21.068 1.00 83.56 71 LEU A N 1
ATOM 567 C CA . LEU A 1 71 ? -18.412 3.970 20.573 1.00 83.56 71 LEU A CA 1
ATOM 568 C C . LEU A 1 71 ? -17.638 4.143 19.264 1.00 83.56 71 LEU A C 1
ATOM 570 O O . LEU A 1 71 ? -18.124 4.782 18.333 1.00 83.56 71 LEU A O 1
ATOM 574 N N . SER A 1 72 ? -16.454 3.542 19.181 1.00 77.50 72 SER A N 1
ATOM 575 C CA . SER A 1 72 ? -15.681 3.416 17.948 1.00 77.50 72 SER A CA 1
ATOM 576 C C . SER A 1 72 ? -15.432 1.946 17.632 1.00 77.50 72 SER A C 1
ATOM 578 O O . SER A 1 72 ? -15.293 1.106 18.521 1.00 77.50 72 SER A O 1
ATOM 580 N N . TYR A 1 73 ? -15.393 1.607 16.347 1.00 77.31 73 TYR A N 1
ATOM 581 C CA . TYR A 1 73 ? -14.952 0.282 15.933 1.00 77.31 73 TYR A CA 1
ATOM 582 C C . TYR A 1 73 ? -13.427 0.233 15.917 1.00 77.31 73 TYR A C 1
ATOM 584 O O . TYR A 1 73 ? -12.771 1.076 15.298 1.00 77.31 73 TYR A O 1
ATOM 592 N N . ALA A 1 74 ? -12.859 -0.784 16.556 1.00 72.44 74 ALA A N 1
ATOM 593 C CA . ALA A 1 74 ? -11.439 -1.081 16.512 1.00 72.44 74 ALA A CA 1
ATOM 594 C C . ALA A 1 74 ? -11.213 -2.482 15.936 1.00 72.44 74 ALA A C 1
ATOM 596 O O . ALA A 1 74 ? -12.015 -3.396 16.105 1.00 72.44 74 ALA A O 1
ATOM 597 N N . CYS A 1 75 ? -10.093 -2.652 15.243 1.00 70.50 75 CYS A N 1
ATOM 598 C CA . CYS A 1 75 ? -9.622 -3.953 14.798 1.00 70.50 75 CYS A CA 1
ATOM 599 C C . CYS A 1 75 ? -8.241 -4.153 15.411 1.00 70.50 75 CYS A C 1
ATOM 601 O O . CYS A 1 75 ? -7.319 -3.380 15.144 1.00 70.50 75 CYS A O 1
ATOM 603 N N . CYS A 1 76 ? -8.086 -5.187 16.233 1.00 58.72 76 CYS A N 1
ATOM 604 C CA . CYS A 1 76 ? -6.760 -5.706 16.532 1.00 58.72 76 CYS A CA 1
ATOM 605 C C . CYS A 1 76 ? -6.377 -6.451 15.263 1.00 58.72 76 CYS A C 1
ATOM 607 O O . CYS A 1 76 ? -7.046 -7.431 14.949 1.00 58.72 76 CYS A O 1
ATOM 609 N N . GLY A 1 77 ? -5.437 -5.910 14.481 1.00 55.78 77 GLY A N 1
ATOM 610 C CA . GLY A 1 77 ? -5.098 -6.419 13.150 1.00 55.78 77 GLY A CA 1
ATOM 611 C C . GLY A 1 77 ? -5.138 -7.944 13.107 1.00 55.78 77 GLY A C 1
ATOM 612 O O . GLY A 1 77 ? -4.575 -8.610 13.979 1.00 55.78 77 GLY A O 1
ATOM 613 N N . ILE A 1 78 ? -5.878 -8.482 12.141 1.00 54.94 78 ILE A N 1
ATOM 614 C CA . ILE A 1 78 ? -6.051 -9.919 11.990 1.00 54.94 78 ILE A CA 1
ATOM 615 C C . ILE A 1 78 ? -4.686 -10.495 11.615 1.00 54.94 78 ILE A C 1
ATOM 617 O O . ILE A 1 78 ? -4.288 -10.470 10.457 1.00 54.94 78 ILE A O 1
ATOM 621 N N . GLN A 1 79 ? -3.951 -11.005 12.597 1.00 51.88 79 GLN A N 1
ATOM 622 C CA . GLN A 1 79 ? -2.780 -11.842 12.355 1.00 51.88 79 GLN A CA 1
ATOM 623 C C . GLN A 1 79 ? -3.250 -13.288 12.197 1.00 51.88 79 GLN A C 1
ATOM 625 O O . GLN A 1 79 ? -2.919 -14.160 13.002 1.00 51.88 79 GLN A O 1
ATOM 630 N N . THR A 1 80 ? -4.075 -13.551 11.182 1.00 51.09 80 THR A N 1
ATOM 631 C CA . THR A 1 80 ? -4.286 -14.938 10.756 1.00 51.09 80 THR A CA 1
ATOM 632 C C . THR A 1 80 ? -3.016 -15.372 10.035 1.00 51.09 80 THR A C 1
ATOM 634 O O . THR A 1 80 ? -2.419 -14.594 9.295 1.00 51.09 80 THR A O 1
ATOM 637 N N . ALA A 1 81 ? -2.542 -16.585 10.316 1.00 43.28 81 ALA A N 1
ATOM 638 C CA . ALA A 1 81 ? -1.247 -17.078 9.861 1.00 43.28 81 ALA A CA 1
ATOM 639 C C . ALA A 1 81 ? -1.013 -16.843 8.352 1.00 43.28 81 ALA A C 1
ATOM 641 O O . ALA A 1 81 ? -1.563 -17.562 7.523 1.00 43.28 81 ALA A O 1
ATOM 642 N N . GLY A 1 82 ? -0.167 -15.862 8.017 1.00 53.53 82 GLY A N 1
ATOM 643 C CA . GLY A 1 82 ? 0.274 -15.568 6.649 1.00 53.53 82 GLY A CA 1
ATOM 644 C C . GLY A 1 82 ? -0.249 -14.266 6.033 1.00 53.53 82 GLY A C 1
ATOM 645 O O . GLY A 1 82 ? 0.338 -13.827 5.051 1.00 53.53 82 GLY A O 1
ATOM 646 N N . GLU A 1 83 ? -1.269 -13.626 6.610 1.00 62.84 83 GLU A N 1
ATOM 647 C CA . GLU A 1 83 ? -1.859 -12.391 6.072 1.00 62.84 83 GLU A CA 1
ATOM 648 C C . GLU A 1 83 ? -1.453 -11.191 6.943 1.00 62.84 83 GLU A C 1
ATOM 650 O O . GLU A 1 83 ? -1.718 -11.160 8.147 1.00 62.84 83 GLU A O 1
ATOM 655 N N . GLN A 1 84 ? -0.769 -10.203 6.358 1.00 66.12 84 GLN A N 1
ATOM 656 C CA . GLN A 1 84 ? -0.519 -8.923 7.021 1.00 66.12 84 GLN A CA 1
ATOM 657 C C . GLN A 1 84 ? -1.688 -7.996 6.716 1.00 66.12 84 GLN A C 1
ATOM 659 O O . GLN A 1 84 ? -1.812 -7.496 5.608 1.00 66.12 84 GLN A O 1
ATOM 664 N N . MET A 1 85 ? -2.574 -7.791 7.689 1.00 72.62 85 MET A N 1
ATOM 665 C CA . MET A 1 85 ? -3.704 -6.878 7.539 1.00 72.62 85 MET A CA 1
ATOM 666 C C . MET A 1 85 ? -3.498 -5.623 8.381 1.00 72.62 85 MET A C 1
ATOM 668 O O . MET A 1 85 ? -3.389 -5.693 9.608 1.00 72.62 85 MET A O 1
ATOM 672 N N . GLU A 1 86 ? -3.493 -4.467 7.726 1.00 73.12 86 GLU A N 1
ATOM 673 C CA . GLU A 1 86 ? -3.486 -3.163 8.380 1.00 73.12 86 GLU A CA 1
ATOM 674 C C . GLU A 1 86 ? -4.897 -2.582 8.398 1.00 73.12 86 GLU A C 1
ATOM 676 O O . GLU A 1 86 ? -5.573 -2.518 7.372 1.00 73.12 86 GLU A O 1
ATOM 681 N N . ALA A 1 87 ? -5.353 -2.154 9.574 1.00 75.38 87 ALA A N 1
ATOM 682 C CA . ALA A 1 87 ? -6.680 -1.587 9.754 1.00 75.38 87 ALA A CA 1
ATOM 683 C C . ALA A 1 87 ? -6.593 -0.110 10.144 1.00 75.38 87 ALA A C 1
ATOM 685 O O . ALA A 1 87 ? -5.849 0.268 11.051 1.00 75.38 87 ALA A O 1
ATOM 686 N N . HIS A 1 88 ? -7.406 0.715 9.492 1.00 78.75 88 HIS A N 1
ATOM 687 C CA . HIS A 1 88 ? -7.647 2.096 9.882 1.00 78.75 88 HIS A CA 1
ATOM 688 C C . HIS A 1 88 ? -9.137 2.307 10.145 1.00 78.75 88 HIS A C 1
ATOM 690 O O . HIS A 1 88 ? -9.973 1.779 9.416 1.00 78.75 88 HIS A O 1
ATOM 696 N N . SER A 1 89 ? -9.461 3.068 11.189 1.00 76.06 89 SER A N 1
ATOM 697 C CA . SER A 1 89 ? -10.835 3.349 11.605 1.00 76.06 89 SER A CA 1
ATOM 698 C C . SER A 1 89 ? -11.048 4.852 11.710 1.00 76.06 89 SER A C 1
ATOM 700 O O . SER A 1 89 ? -10.212 5.545 12.291 1.00 76.06 89 SER A O 1
ATOM 702 N N . ASP A 1 90 ? -12.170 5.336 11.182 1.00 75.00 90 ASP A N 1
ATOM 703 C CA . ASP A 1 90 ? -12.666 6.701 11.408 1.00 75.00 90 ASP A CA 1
ATOM 704 C C . ASP A 1 90 ? -13.734 6.766 12.521 1.00 75.00 90 ASP A C 1
ATOM 706 O O . ASP A 1 90 ? -14.359 7.804 12.735 1.00 75.00 90 ASP A O 1
ATOM 710 N N . GLY A 1 91 ? -13.944 5.652 13.232 1.00 69.38 91 GLY A N 1
ATOM 711 C CA . GLY A 1 91 ? -14.963 5.482 14.265 1.00 69.38 91 GLY A CA 1
ATOM 712 C C . GLY A 1 91 ? -16.205 4.748 13.765 1.00 69.38 91 GLY A C 1
ATOM 713 O O . GLY A 1 91 ? -16.659 3.820 14.436 1.00 69.38 91 GLY A O 1
ATOM 714 N N . GLN A 1 92 ? -16.711 5.093 12.577 1.00 69.88 92 GLN A N 1
ATOM 715 C CA . GLN A 1 92 ? -17.917 4.489 11.995 1.00 69.88 92 GLN A CA 1
ATOM 716 C C . GLN A 1 92 ? -17.589 3.416 10.949 1.00 69.88 92 GLN A C 1
ATOM 718 O O . GLN A 1 92 ? -18.325 2.440 10.798 1.00 69.88 92 GLN A O 1
ATOM 723 N N . THR A 1 93 ? -16.471 3.586 10.252 1.00 74.50 93 THR A N 1
ATOM 724 C CA . THR A 1 93 ? -15.992 2.730 9.174 1.00 74.50 93 THR A CA 1
ATOM 725 C C . THR A 1 93 ? -14.592 2.237 9.499 1.00 74.50 93 THR A C 1
ATOM 727 O O . THR A 1 93 ? -13.720 3.010 9.896 1.00 74.50 93 THR A O 1
ATOM 730 N N . ILE A 1 94 ? -14.358 0.945 9.267 1.00 78.38 94 ILE A N 1
ATOM 731 C CA . ILE A 1 94 ? -13.015 0.367 9.265 1.00 78.38 94 ILE A CA 1
ATOM 732 C C . ILE A 1 94 ? -12.640 0.002 7.835 1.00 78.38 94 ILE A C 1
ATOM 734 O O . ILE A 1 94 ? -13.370 -0.715 7.150 1.00 78.38 94 ILE A O 1
ATOM 738 N N . VAL A 1 95 ? -11.467 0.460 7.412 1.00 82.75 95 VAL A N 1
ATOM 739 C CA . VAL A 1 95 ? -10.797 0.002 6.199 1.00 82.75 95 VAL A CA 1
ATOM 740 C C . VAL A 1 95 ? -9.697 -0.961 6.613 1.00 82.75 95 VAL A C 1
ATOM 742 O O . VAL A 1 95 ? -8.799 -0.586 7.362 1.00 82.75 95 VAL A O 1
ATOM 745 N N . ILE A 1 96 ? -9.775 -2.194 6.121 1.00 78.88 96 ILE A N 1
ATOM 746 C CA . ILE A 1 96 ? -8.740 -3.211 6.304 1.00 78.88 96 ILE A CA 1
ATOM 747 C C . ILE A 1 96 ? -8.052 -3.409 4.957 1.00 78.88 96 ILE A C 1
ATOM 749 O O . ILE A 1 96 ? -8.716 -3.682 3.954 1.00 78.88 96 ILE A O 1
ATOM 753 N N . VAL A 1 97 ? -6.735 -3.241 4.932 1.00 79.94 97 VAL A N 1
ATOM 754 C CA . VAL A 1 97 ? -5.893 -3.435 3.755 1.00 79.94 97 VAL A CA 1
ATOM 755 C C . VAL A 1 97 ? -5.013 -4.646 4.001 1.00 79.94 97 VAL A C 1
ATOM 757 O O . VAL A 1 97 ? -4.264 -4.688 4.973 1.00 79.94 97 VAL A O 1
ATOM 760 N N . ASP A 1 98 ? -5.103 -5.620 3.104 1.00 75.25 98 ASP A N 1
ATOM 761 C CA . ASP A 1 98 ? -4.123 -6.692 3.023 1.00 75.25 98 ASP A CA 1
ATOM 762 C C . ASP A 1 98 ? -2.825 -6.125 2.429 1.00 75.25 98 ASP A C 1
ATOM 764 O O . ASP A 1 98 ? -2.784 -5.693 1.274 1.00 75.25 98 ASP A O 1
ATOM 768 N N . THR A 1 99 ? -1.790 -6.056 3.258 1.00 74.19 99 THR A N 1
ATOM 769 C CA . THR A 1 99 ? -0.440 -5.597 2.930 1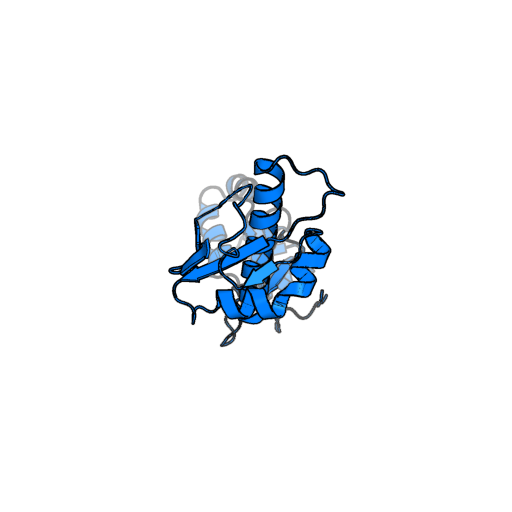.00 74.19 99 THR A CA 1
ATOM 770 C C . THR A 1 99 ? 0.531 -6.762 2.752 1.00 74.19 99 THR A C 1
ATOM 772 O O . THR A 1 99 ? 1.742 -6.543 2.683 1.00 74.19 99 THR A O 1
ATOM 775 N N . THR A 1 100 ? 0.027 -7.997 2.643 1.00 74.81 100 THR A N 1
ATOM 776 C CA . THR A 1 100 ? 0.858 -9.180 2.419 1.00 74.81 100 THR A CA 1
ATOM 777 C C . THR A 1 100 ? 1.707 -8.988 1.170 1.00 74.81 100 THR A C 1
ATOM 779 O O . THR A 1 100 ? 1.213 -8.817 0.054 1.00 74.81 100 THR A O 1
ATOM 782 N N . GLU A 1 101 ? 3.022 -8.989 1.368 1.00 68.81 101 GLU A N 1
ATOM 783 C CA . GLU A 1 101 ? 3.977 -8.825 0.286 1.00 68.81 101 GLU A CA 1
ATOM 784 C C . GLU A 1 101 ? 3.996 -10.071 -0.608 1.00 68.81 101 GLU A C 1
ATOM 786 O O . GLU A 1 101 ? 4.756 -11.009 -0.361 1.00 68.81 101 GLU A O 1
ATOM 791 N N . ASP A 1 102 ? 3.209 -10.055 -1.680 1.00 78.31 102 ASP A N 1
ATOM 792 C CA . ASP A 1 102 ? 3.349 -11.025 -2.762 1.00 78.31 102 ASP A CA 1
ATOM 793 C C . ASP A 1 102 ? 4.585 -10.688 -3.615 1.00 78.31 102 ASP A C 1
ATOM 795 O O . ASP A 1 102 ? 4.932 -9.528 -3.870 1.00 78.31 102 ASP A O 1
ATOM 799 N N . ASP A 1 103 ? 5.247 -11.730 -4.090 1.00 80.81 103 ASP A N 1
ATOM 800 C CA . ASP A 1 103 ? 6.312 -11.655 -5.069 1.00 80.81 103 ASP A CA 1
ATOM 801 C C . ASP A 1 103 ? 5.862 -10.913 -6.340 1.00 80.81 103 ASP A C 1
ATOM 803 O O . ASP A 1 103 ? 6.616 -10.088 -6.859 1.00 80.81 103 ASP A O 1
ATOM 807 N N . ILE A 1 104 ? 4.609 -11.081 -6.765 1.00 83.50 104 ILE A N 1
ATOM 808 C CA . ILE A 1 104 ? 4.045 -10.346 -7.909 1.00 83.50 104 ILE A CA 1
ATOM 809 C C . ILE A 1 104 ? 4.004 -8.830 -7.639 1.00 83.50 104 ILE A C 1
ATOM 811 O O . ILE A 1 104 ? 4.358 -8.028 -8.506 1.00 83.50 104 ILE A O 1
ATOM 815 N N . LEU A 1 105 ? 3.619 -8.416 -6.424 1.00 81.31 105 LEU A N 1
ATOM 816 C CA . LEU A 1 105 ? 3.570 -6.999 -6.034 1.00 81.31 105 LEU A CA 1
ATOM 817 C C . LEU A 1 105 ? 4.969 -6.378 -5.983 1.00 81.31 105 LEU A C 1
ATOM 819 O O . LEU A 1 105 ? 5.162 -5.226 -6.384 1.00 81.31 105 LEU A O 1
ATOM 823 N N . LYS A 1 106 ? 5.965 -7.146 -5.528 1.00 83.75 106 LYS A N 1
ATOM 824 C CA . LYS A 1 106 ? 7.372 -6.721 -5.540 1.00 83.75 106 LYS A CA 1
ATOM 825 C C . LYS A 1 106 ? 7.872 -6.497 -6.961 1.00 83.75 106 LYS A C 1
ATOM 827 O O . LYS A 1 106 ? 8.509 -5.474 -7.218 1.00 83.75 106 LYS A O 1
ATOM 832 N N . ASP A 1 107 ? 7.563 -7.413 -7.872 1.00 89.00 107 ASP A N 1
ATOM 833 C CA . ASP A 1 107 ? 7.987 -7.330 -9.270 1.00 89.00 107 ASP A CA 1
ATOM 834 C C . ASP A 1 107 ? 7.329 -6.154 -9.996 1.00 89.00 107 ASP A C 1
ATOM 836 O O . ASP A 1 107 ? 8.012 -5.383 -10.674 1.00 89.00 107 ASP A O 1
ATOM 840 N N . GLU A 1 108 ? 6.042 -5.907 -9.752 1.00 87.81 108 GLU A N 1
ATOM 841 C CA . GLU A 1 108 ? 5.365 -4.715 -10.261 1.00 87.81 108 GLU A CA 1
ATOM 842 C C . GLU A 1 108 ? 5.980 -3.417 -9.694 1.00 87.81 108 GLU A C 1
ATOM 844 O O . GLU A 1 108 ? 6.162 -2.428 -10.411 1.00 87.81 108 GLU A O 1
ATOM 849 N N . GLY A 1 109 ? 6.348 -3.409 -8.408 1.00 87.62 109 GLY A N 1
ATOM 850 C CA . GLY A 1 109 ? 7.069 -2.304 -7.774 1.00 87.62 109 GLY A CA 1
ATOM 851 C C . GLY A 1 109 ? 8.408 -2.010 -8.457 1.00 87.62 109 GLY A C 1
ATOM 852 O O . GLY A 1 109 ? 8.689 -0.857 -8.798 1.00 87.62 109 GLY A O 1
ATOM 853 N N . PHE A 1 110 ? 9.201 -3.048 -8.732 1.00 88.00 110 PHE A N 1
ATOM 854 C CA . PHE A 1 110 ? 10.453 -2.922 -9.480 1.00 88.00 110 PHE A CA 1
ATOM 855 C C . PHE A 1 110 ? 10.222 -2.407 -10.907 1.00 88.00 110 PHE A C 1
ATOM 857 O O . PHE A 1 110 ? 10.949 -1.517 -11.354 1.00 88.00 110 PHE A O 1
ATOM 864 N N . ALA A 1 111 ? 9.187 -2.885 -11.605 1.00 90.56 111 ALA A N 1
ATOM 865 C CA . ALA A 1 111 ? 8.838 -2.403 -12.942 1.00 90.56 111 ALA A CA 1
ATOM 866 C C . ALA A 1 111 ? 8.502 -0.899 -12.943 1.00 90.56 111 ALA A C 1
ATOM 868 O O . ALA A 1 111 ? 9.007 -0.151 -13.785 1.00 90.56 111 ALA A O 1
ATOM 869 N N . ARG A 1 112 ? 7.729 -0.412 -11.957 1.00 91.00 112 ARG A N 1
ATOM 870 C CA . ARG A 1 112 ? 7.454 1.031 -11.785 1.00 91.00 112 ARG A CA 1
ATOM 871 C C . ARG A 1 112 ? 8.727 1.834 -11.520 1.00 91.00 112 ARG A C 1
ATOM 873 O O . ARG A 1 112 ? 8.874 2.956 -12.009 1.00 91.00 112 ARG A O 1
ATOM 880 N N . GLU A 1 113 ? 9.667 1.267 -10.771 1.00 90.06 113 GLU A N 1
ATOM 881 C CA . GLU A 1 113 ? 10.968 1.887 -10.528 1.00 90.06 113 GLU A CA 1
ATOM 882 C C . GLU A 1 113 ? 11.784 2.036 -11.823 1.00 90.06 113 GLU A C 1
ATOM 884 O O . GLU A 1 113 ? 12.418 3.071 -12.039 1.00 90.06 113 GLU A O 1
ATOM 889 N N . VAL A 1 114 ? 11.751 1.029 -12.702 1.00 89.44 114 VAL A N 1
ATOM 890 C CA . VAL A 1 114 ? 12.396 1.067 -14.026 1.00 89.44 114 VAL A CA 1
ATOM 891 C C . VAL A 1 114 ? 11.725 2.103 -14.928 1.00 89.44 114 VAL A C 1
ATOM 893 O O . VAL A 1 114 ? 12.421 2.937 -15.504 1.00 89.44 114 VAL A O 1
ATOM 896 N N . ILE A 1 115 ? 10.390 2.139 -14.983 1.00 91.56 115 ILE A N 1
ATOM 897 C CA . ILE A 1 115 ? 9.627 3.150 -15.740 1.00 91.56 115 ILE A CA 1
ATOM 898 C C . ILE A 1 115 ? 10.051 4.563 -15.338 1.00 91.56 115 ILE A C 1
ATOM 900 O O . ILE A 1 115 ? 10.408 5.381 -16.188 1.00 91.56 115 ILE A O 1
ATOM 904 N N . ASN A 1 116 ? 10.081 4.840 -14.033 1.00 92.06 116 ASN A N 1
ATOM 905 C CA . ASN A 1 116 ? 10.480 6.146 -13.515 1.00 92.06 116 ASN A CA 1
ATOM 906 C C . ASN A 1 116 ? 11.911 6.523 -13.926 1.00 92.06 116 ASN A C 1
ATOM 908 O O . ASN A 1 116 ? 12.190 7.697 -14.185 1.00 92.06 116 ASN A O 1
ATOM 912 N N . ARG A 1 117 ? 12.825 5.550 -14.001 1.00 88.88 117 ARG A N 1
ATOM 913 C CA . ARG A 1 117 ? 14.203 5.777 -14.461 1.00 88.88 117 ARG A CA 1
ATOM 914 C C . ARG A 1 117 ? 14.268 6.084 -15.948 1.00 88.88 117 ARG A C 1
ATOM 916 O O . ARG A 1 117 ? 14.875 7.088 -16.307 1.00 88.88 117 ARG A O 1
ATOM 923 N N . VAL A 1 118 ? 13.605 5.293 -16.789 1.00 89.56 118 VAL A N 1
ATOM 924 C CA . VAL A 1 118 ? 13.545 5.525 -18.242 1.00 89.56 118 VAL A CA 1
ATOM 925 C C . VAL A 1 118 ? 12.975 6.914 -18.534 1.00 89.56 118 VAL A C 1
ATOM 927 O O . VAL A 1 118 ? 13.544 7.683 -19.306 1.00 89.56 118 VAL A O 1
ATOM 930 N N . GLN A 1 119 ? 11.902 7.307 -17.845 1.00 89.81 119 GLN A N 1
ATOM 931 C CA . GLN A 1 119 ? 11.317 8.641 -17.999 1.00 89.81 119 GLN A CA 1
ATOM 932 C C . GLN A 1 119 ? 12.272 9.762 -17.565 1.00 89.81 119 GLN A C 1
ATOM 934 O O . GLN A 1 119 ? 12.344 10.801 -18.224 1.00 89.81 119 GLN A O 1
ATOM 939 N N . LYS A 1 120 ? 13.021 9.579 -16.469 1.00 89.69 120 LYS A N 1
ATOM 940 C CA . LYS A 1 120 ? 14.060 10.535 -16.052 1.00 89.69 120 LYS A CA 1
ATOM 941 C C . LYS A 1 120 ? 15.199 10.604 -17.070 1.00 89.69 120 LYS A C 1
ATOM 943 O O . LYS A 1 120 ? 15.632 11.706 -17.390 1.00 89.69 120 LYS A O 1
ATOM 948 N N . LEU A 1 121 ? 15.630 9.469 -17.619 1.00 89.19 121 LEU A N 1
ATOM 949 C CA . LEU A 1 121 ? 16.653 9.400 -18.663 1.00 89.19 121 LEU A CA 1
ATOM 950 C C . LEU A 1 121 ? 16.236 10.173 -19.914 1.00 89.19 121 LEU A C 1
ATOM 952 O O . LEU A 1 121 ? 17.014 10.996 -20.387 1.00 89.19 121 LEU A O 1
ATOM 956 N N . ARG A 1 122 ? 14.992 10.009 -20.385 1.00 88.94 122 ARG A N 1
ATOM 957 C CA . ARG A 1 122 ? 14.461 10.794 -21.514 1.00 88.94 122 ARG A CA 1
ATOM 958 C C . ARG A 1 122 ? 14.542 12.299 -21.262 1.00 88.94 122 ARG A C 1
ATOM 960 O O . ARG A 1 122 ? 14.953 13.048 -22.143 1.00 88.94 122 ARG A O 1
ATOM 967 N N . LYS A 1 123 ? 14.199 12.741 -20.048 1.00 88.81 123 LYS A N 1
ATOM 968 C CA . LYS A 1 123 ? 14.283 14.159 -19.655 1.00 88.81 123 LYS A CA 1
ATOM 969 C C . LYS A 1 123 ? 15.727 14.659 -19.631 1.00 88.81 123 LYS A C 1
ATOM 971 O O . LYS A 1 123 ? 15.996 15.736 -20.154 1.00 88.81 123 LYS A O 1
ATOM 976 N N . THR A 1 124 ? 16.654 13.884 -19.069 1.00 88.50 124 THR A N 1
ATOM 977 C CA . THR A 1 124 ? 18.089 14.219 -19.051 1.00 88.50 124 THR A CA 1
ATOM 978 C C . THR A 1 124 ? 18.666 14.299 -20.462 1.00 88.50 124 THR A C 1
ATOM 980 O O . THR A 1 124 ? 19.412 15.226 -20.768 1.00 88.50 124 THR A O 1
ATOM 983 N N . ALA A 1 125 ? 18.255 13.381 -21.337 1.00 86.56 125 ALA A N 1
ATOM 984 C CA . ALA A 1 125 ? 18.603 13.361 -22.753 1.00 86.56 125 ALA A CA 1
ATOM 985 C C . ALA A 1 125 ? 17.903 14.463 -23.576 1.00 86.56 125 ALA A C 1
ATOM 987 O O . ALA A 1 125 ? 18.175 14.593 -24.766 1.00 86.56 125 ALA A O 1
ATOM 988 N N . LYS A 1 126 ? 17.018 15.265 -22.958 1.00 89.25 126 LYS A N 1
ATOM 989 C CA . LYS A 1 126 ? 16.208 16.315 -23.604 1.00 89.25 126 LYS A CA 1
ATOM 990 C C . LYS A 1 126 ? 15.377 15.801 -24.786 1.00 89.25 126 LYS A C 1
ATOM 992 O O . LYS A 1 126 ? 15.136 16.539 -25.736 1.00 89.25 126 LYS A O 1
ATOM 997 N N . LEU A 1 127 ? 14.931 14.549 -24.702 1.00 85.81 127 LEU A N 1
ATOM 998 C CA . LEU A 1 127 ? 14.075 13.929 -25.706 1.00 85.81 127 LEU A CA 1
ATOM 999 C C . LEU A 1 127 ? 12.640 14.439 -25.573 1.00 85.81 127 LEU A C 1
ATOM 1001 O O . LEU A 1 127 ? 12.084 14.519 -24.472 1.00 85.81 127 LEU A O 1
ATOM 1005 N N . MET A 1 128 ? 12.025 14.739 -26.708 1.00 85.50 128 MET A N 1
ATOM 1006 C CA . MET A 1 128 ? 10.615 15.086 -26.813 1.00 85.50 128 MET A CA 1
ATOM 1007 C C . MET A 1 128 ? 9.740 13.825 -26.693 1.00 85.50 128 MET A C 1
ATOM 1009 O O . MET A 1 128 ? 10.225 12.705 -26.869 1.00 85.50 128 MET A O 1
ATOM 1013 N N . PRO A 1 129 ? 8.433 13.949 -26.396 1.00 78.06 129 PRO A N 1
ATOM 1014 C CA . PRO A 1 129 ? 7.553 12.787 -26.226 1.00 78.06 129 PRO A CA 1
ATOM 1015 C C . PRO A 1 129 ? 7.496 11.844 -27.436 1.00 78.06 129 PRO A C 1
ATOM 1017 O O . PRO A 1 129 ? 7.411 10.637 -27.251 1.00 78.06 129 PRO A O 1
ATOM 1020 N N . ASN A 1 130 ? 7.604 12.384 -28.653 1.00 83.31 130 ASN A N 1
ATOM 1021 C CA . ASN A 1 130 ? 7.533 11.609 -29.896 1.00 83.31 130 ASN A CA 1
ATOM 1022 C C . ASN A 1 130 ? 8.897 11.085 -30.370 1.00 83.31 130 ASN A C 1
ATOM 1024 O O . ASN A 1 130 ? 8.962 10.412 -31.398 1.00 83.31 130 ASN A O 1
ATOM 1028 N N . ASP A 1 131 ? 9.982 11.404 -29.660 1.00 85.75 131 ASP A N 1
ATOM 1029 C CA . ASP A 1 131 ? 11.312 10.967 -30.068 1.00 85.75 131 ASP A CA 1
ATOM 1030 C C . ASP A 1 131 ? 11.473 9.471 -29.802 1.00 85.75 131 ASP A C 1
ATOM 1032 O O . ASP A 1 131 ? 11.286 8.987 -28.675 1.00 85.75 131 ASP A O 1
ATOM 1036 N N . MET A 1 132 ? 11.858 8.750 -30.851 1.00 86.62 132 MET A N 1
ATOM 1037 C CA . MET A 1 132 ? 12.194 7.336 -30.767 1.00 86.62 132 MET A CA 1
ATOM 1038 C C . MET A 1 132 ? 13.518 7.181 -30.023 1.00 86.62 132 MET A C 1
ATOM 1040 O O . MET A 1 132 ? 14.523 7.791 -30.384 1.00 86.62 132 MET A O 1
ATOM 1044 N N . ALA A 1 133 ? 13.519 6.349 -28.988 1.00 87.38 133 ALA A N 1
ATOM 1045 C CA . ALA A 1 133 ? 14.712 6.015 -28.227 1.00 87.38 133 ALA A CA 1
ATOM 1046 C C . ALA A 1 133 ? 14.674 4.542 -27.831 1.00 87.38 133 ALA A C 1
ATOM 1048 O O . ALA A 1 133 ? 13.603 3.952 -27.715 1.00 87.38 133 ALA A O 1
ATOM 1049 N N . VAL A 1 134 ? 15.845 3.963 -27.595 1.00 89.25 134 VAL A N 1
ATOM 1050 C CA . VAL A 1 134 ? 15.992 2.619 -27.035 1.00 89.25 134 VAL A CA 1
ATOM 1051 C C . VAL A 1 134 ? 16.780 2.758 -25.745 1.00 89.25 134 VAL A C 1
ATOM 1053 O O . VAL A 1 134 ? 17.804 3.439 -25.715 1.00 89.25 134 VAL A O 1
ATOM 1056 N N . THR A 1 135 ? 16.295 2.141 -24.669 1.00 88.56 135 THR A N 1
ATOM 1057 C CA . THR A 1 135 ? 17.035 2.090 -23.407 1.00 88.56 135 THR A CA 1
ATOM 1058 C C . THR A 1 135 ? 17.720 0.741 -23.280 1.00 88.56 135 THR A C 1
ATOM 1060 O O . THR A 1 135 ? 17.073 -0.303 -23.349 1.00 88.56 135 THR A O 1
ATOM 1063 N N . TYR A 1 136 ? 19.026 0.767 -23.057 1.00 88.31 136 TYR A N 1
ATOM 1064 C CA . TYR A 1 136 ? 19.805 -0.411 -22.706 1.00 88.31 136 TYR A CA 1
ATOM 1065 C C . TYR A 1 136 ? 19.968 -0.451 -21.191 1.00 88.31 136 TYR A C 1
ATOM 1067 O O . TYR A 1 136 ? 20.209 0.581 -20.572 1.00 88.31 136 TYR A O 1
ATOM 1075 N N . CYS A 1 137 ? 19.790 -1.629 -20.601 1.00 85.31 137 CYS A N 1
ATOM 1076 C CA . CYS A 1 137 ? 19.938 -1.843 -19.170 1.00 85.31 137 CYS A CA 1
ATOM 1077 C C . CYS A 1 137 ? 20.878 -3.013 -18.911 1.00 85.31 137 CYS A C 1
ATOM 1079 O O . CYS A 1 137 ? 20.661 -4.131 -19.390 1.00 85.31 137 CYS A O 1
ATOM 1081 N N . LYS A 1 138 ? 21.874 -2.771 -18.067 1.00 84.94 138 LYS A N 1
ATOM 1082 C CA . LYS A 1 138 ? 22.786 -3.781 -17.551 1.00 84.94 138 LYS A CA 1
ATOM 1083 C C . LYS A 1 138 ? 22.551 -3.956 -16.057 1.00 84.94 138 LYS A C 1
ATOM 1085 O O . LYS A 1 138 ? 22.698 -3.024 -15.274 1.00 84.94 138 LYS A O 1
ATOM 1090 N N . VAL A 1 139 ? 22.213 -5.178 -15.655 1.00 84.19 139 VAL A N 1
ATOM 1091 C CA . VAL A 1 139 ? 21.983 -5.532 -14.249 1.00 84.19 139 VAL A CA 1
ATOM 1092 C C . VAL A 1 139 ? 23.168 -6.337 -13.725 1.00 84.19 139 VAL A C 1
ATOM 1094 O O . VAL A 1 139 ? 23.548 -7.349 -14.313 1.00 84.19 139 VAL A O 1
ATOM 1097 N N . THR A 1 140 ? 23.743 -5.901 -12.605 1.00 81.06 140 THR A N 1
ATOM 1098 C CA . THR A 1 140 ? 24.824 -6.607 -11.905 1.00 81.06 140 THR A CA 1
ATOM 1099 C C . THR A 1 140 ? 24.402 -6.881 -10.455 1.00 81.06 140 THR A C 1
ATOM 1101 O O . THR A 1 140 ? 24.144 -5.923 -9.726 1.00 81.06 140 THR A O 1
ATOM 1104 N N . PRO A 1 141 ? 24.340 -8.148 -9.995 1.00 81.31 141 PRO A N 1
ATOM 1105 C CA . PRO A 1 141 ? 24.675 -9.376 -10.721 1.00 81.31 141 PRO A CA 1
ATOM 1106 C C . PRO A 1 141 ? 23.610 -9.773 -11.770 1.00 81.31 141 PRO A C 1
ATOM 1108 O O . PRO A 1 141 ? 22.431 -9.480 -11.572 1.00 81.31 141 PRO A O 1
ATOM 1111 N N . PRO A 1 142 ? 23.981 -10.495 -12.849 1.00 75.50 142 PRO A N 1
ATOM 1112 C CA . PRO A 1 142 ? 23.055 -10.850 -13.937 1.00 75.50 142 PRO A CA 1
ATOM 1113 C C . PRO A 1 142 ? 21.868 -11.716 -13.499 1.00 75.50 142 PRO A C 1
ATOM 1115 O O . PRO A 1 142 ? 20.787 -11.624 -14.067 1.00 75.50 142 PRO A O 1
ATOM 1118 N N . ASN A 1 143 ? 22.062 -12.535 -12.461 1.00 79.69 143 ASN A N 1
ATOM 1119 C CA . ASN A 1 143 ? 21.036 -13.431 -11.918 1.00 79.69 143 ASN A CA 1
ATOM 1120 C C . ASN A 1 143 ? 20.105 -12.732 -10.915 1.00 79.69 143 ASN A C 1
ATOM 1122 O O . ASN A 1 143 ? 19.348 -13.394 -10.208 1.00 79.69 143 ASN A O 1
ATOM 1126 N N . HIS A 1 144 ? 20.193 -11.407 -10.785 1.00 84.75 144 HIS A N 1
ATOM 1127 C CA . HIS A 1 144 ? 19.317 -10.677 -9.887 1.00 84.75 144 HIS A CA 1
ATOM 1128 C C . HIS A 1 144 ? 17.876 -10.688 -10.406 1.00 84.75 144 HIS A C 1
ATOM 1130 O O . HIS A 1 144 ? 17.631 -10.542 -11.603 1.00 84.75 144 HIS A O 1
ATOM 1136 N N . ARG A 1 145 ? 16.914 -10.768 -9.483 1.00 83.75 145 ARG A N 1
ATOM 1137 C CA . ARG A 1 145 ? 15.471 -10.787 -9.771 1.00 83.75 145 ARG A CA 1
ATOM 1138 C C . ARG A 1 145 ? 15.021 -9.655 -10.698 1.00 83.75 145 ARG A C 1
ATOM 1140 O O . ARG A 1 145 ? 14.196 -9.862 -11.575 1.00 83.75 145 ARG A O 1
ATOM 1147 N N . LEU A 1 146 ? 15.642 -8.485 -10.574 1.00 85.62 146 LEU A N 1
ATOM 1148 C CA . LEU A 1 146 ? 15.380 -7.329 -11.433 1.00 85.62 146 LEU A CA 1
ATOM 1149 C C . LEU A 1 146 ? 15.567 -7.613 -12.937 1.00 85.62 146 LEU A C 1
ATOM 1151 O O . LEU A 1 146 ? 14.831 -7.062 -13.749 1.00 85.62 146 LEU A O 1
ATOM 1155 N N . ALA A 1 147 ? 16.522 -8.466 -13.320 1.00 87.12 147 ALA A N 1
ATOM 1156 C CA . ALA A 1 147 ? 16.712 -8.834 -14.721 1.00 87.12 147 ALA A CA 1
ATOM 1157 C C . ALA A 1 147 ? 15.517 -9.641 -15.256 1.00 87.12 147 ALA A C 1
ATOM 1159 O O . ALA A 1 147 ? 15.081 -9.410 -16.381 1.00 87.12 147 ALA A O 1
ATOM 1160 N N . ALA A 1 148 ? 14.945 -10.533 -14.438 1.00 87.69 148 ALA A N 1
ATOM 1161 C CA . ALA A 1 148 ? 13.706 -11.229 -14.782 1.00 87.69 148 ALA A CA 1
ATOM 1162 C C . ALA A 1 148 ? 12.539 -10.238 -14.895 1.00 87.69 148 ALA A C 1
ATOM 1164 O O . ALA A 1 148 ? 11.868 -10.215 -15.918 1.00 87.69 148 ALA A O 1
ATOM 1165 N N . VAL A 1 149 ? 12.391 -9.318 -13.934 1.00 89.31 149 VAL A N 1
ATOM 1166 C CA . VAL A 1 149 ? 11.331 -8.293 -13.963 1.00 89.31 149 VAL A CA 1
ATOM 1167 C C . VAL A 1 149 ? 11.390 -7.431 -15.223 1.00 89.31 149 VAL A C 1
ATOM 1169 O O . VAL A 1 149 ? 10.370 -7.229 -15.871 1.00 89.31 149 VAL A O 1
ATOM 1172 N N . ILE A 1 150 ? 12.567 -6.927 -15.607 1.00 88.62 150 ILE A N 1
ATOM 1173 C CA . ILE A 1 150 ? 12.702 -6.097 -16.818 1.00 88.62 150 ILE A CA 1
ATOM 1174 C C . ILE A 1 150 ? 12.300 -6.888 -18.068 1.00 88.62 150 ILE A C 1
ATOM 1176 O O . ILE A 1 150 ? 11.717 -6.322 -18.991 1.00 88.62 150 ILE A O 1
ATOM 1180 N N . LYS A 1 151 ? 12.605 -8.189 -18.106 1.00 89.31 151 LYS A N 1
ATOM 1181 C CA . LYS A 1 151 ? 12.219 -9.067 -19.210 1.00 89.31 151 LYS A CA 1
ATOM 1182 C C . LYS A 1 151 ? 10.705 -9.288 -19.234 1.00 89.31 151 LYS A C 1
ATOM 1184 O O . LYS A 1 151 ? 10.082 -9.063 -20.272 1.00 89.31 151 LYS A O 1
ATOM 1189 N N . ASP A 1 152 ? 10.132 -9.675 -18.101 1.00 90.44 152 ASP A N 1
ATOM 1190 C CA . ASP A 1 152 ? 8.730 -10.080 -17.975 1.00 90.44 152 ASP A CA 1
ATOM 1191 C C . ASP A 1 152 ? 7.770 -8.883 -18.106 1.00 90.44 152 ASP A C 1
ATOM 1193 O O . ASP A 1 152 ? 6.706 -9.007 -18.703 1.00 90.44 152 ASP A O 1
ATOM 1197 N N . TYR A 1 153 ? 8.177 -7.694 -17.647 1.00 91.31 153 TYR A N 1
ATOM 1198 C CA . TYR A 1 153 ? 7.412 -6.442 -17.747 1.00 91.31 153 TYR A CA 1
ATOM 1199 C C . TYR A 1 153 ? 7.867 -5.539 -18.907 1.00 91.31 153 TYR A C 1
ATOM 1201 O O . TYR A 1 153 ? 7.528 -4.355 -18.936 1.00 91.31 153 TYR A O 1
ATOM 1209 N N . SER A 1 154 ? 8.631 -6.059 -19.871 1.00 90.44 154 SER A N 1
ATOM 1210 C CA . SER A 1 154 ? 9.182 -5.266 -20.983 1.00 90.44 154 SER A CA 1
ATOM 1211 C C . SER A 1 154 ? 8.108 -4.514 -21.778 1.00 90.44 154 SER A C 1
ATOM 1213 O O . SER A 1 154 ? 8.248 -3.313 -22.006 1.00 90.44 154 SER A O 1
ATOM 1215 N N . GLU A 1 155 ? 7.005 -5.184 -22.115 1.00 91.94 155 GLU A N 1
ATOM 1216 C CA . GLU A 1 155 ? 5.859 -4.581 -22.808 1.00 91.94 155 GLU A CA 1
ATOM 1217 C C . GLU A 1 155 ? 5.181 -3.495 -21.957 1.00 91.94 155 GLU A C 1
ATOM 1219 O O . GLU A 1 155 ? 4.856 -2.417 -22.450 1.00 91.94 155 GLU A O 1
ATOM 1224 N N . PHE A 1 156 ? 5.023 -3.733 -20.652 1.00 90.62 156 PHE A N 1
ATOM 1225 C CA . PHE A 1 156 ? 4.446 -2.753 -19.731 1.00 90.62 156 PHE A CA 1
ATOM 1226 C C . PHE A 1 156 ? 5.306 -1.485 -19.627 1.00 90.62 156 PHE A C 1
ATOM 1228 O O . PHE A 1 156 ? 4.786 -0.363 -19.650 1.00 90.62 156 PHE A O 1
ATOM 1235 N N . ILE A 1 157 ? 6.630 -1.650 -19.556 1.00 91.50 157 ILE A N 1
ATOM 1236 C CA . ILE A 1 157 ? 7.577 -0.534 -19.528 1.00 91.50 157 ILE A CA 1
ATOM 1237 C C . ILE A 1 157 ? 7.538 0.229 -20.857 1.00 91.50 157 ILE A C 1
ATOM 1239 O O . ILE A 1 157 ? 7.457 1.459 -20.845 1.00 91.50 157 ILE A O 1
ATOM 1243 N N . GLU A 1 158 ? 7.557 -0.468 -21.993 1.00 91.88 158 GLU A N 1
ATOM 1244 C CA . GLU A 1 158 ? 7.529 0.141 -23.327 1.00 91.88 158 GLU A CA 1
ATOM 1245 C C . GLU A 1 158 ? 6.235 0.926 -23.565 1.00 91.88 158 GLU A C 1
ATOM 1247 O O . GLU A 1 158 ? 6.295 2.105 -23.914 1.00 91.88 158 GLU A O 1
ATOM 1252 N N . ASN A 1 159 ? 5.079 0.337 -23.252 1.00 91.94 159 ASN A N 1
ATOM 1253 C CA . ASN A 1 159 ? 3.777 0.993 -23.386 1.00 91.94 159 ASN A CA 1
ATOM 1254 C C . ASN A 1 159 ? 3.656 2.249 -22.509 1.00 91.94 159 ASN A C 1
ATOM 1256 O O . ASN A 1 159 ? 3.033 3.230 -22.909 1.00 91.94 159 ASN A O 1
ATOM 1260 N N . THR A 1 160 ? 4.272 2.250 -21.322 1.00 90.81 160 THR A N 1
ATOM 1261 C CA . THR A 1 160 ? 4.201 3.389 -20.390 1.00 90.81 160 THR A CA 1
ATOM 1262 C C . THR A 1 160 ? 5.214 4.492 -20.715 1.00 90.81 160 THR A C 1
ATOM 1264 O O . THR A 1 160 ? 4.980 5.669 -20.438 1.00 90.81 160 THR A O 1
ATOM 1267 N N . THR A 1 161 ? 6.378 4.133 -21.255 1.00 89.81 161 THR A N 1
ATOM 1268 C CA . THR A 1 161 ? 7.494 5.070 -21.483 1.00 89.81 161 THR A CA 1
ATOM 1269 C C . THR A 1 161 ? 7.646 5.499 -22.942 1.00 89.81 161 THR A C 1
ATOM 1271 O O . THR A 1 161 ? 8.427 6.412 -23.220 1.00 89.81 161 THR A O 1
ATOM 1274 N N . GLY A 1 162 ? 6.965 4.825 -23.875 1.00 88.12 162 GLY A N 1
ATOM 1275 C CA . GLY A 1 162 ? 7.194 4.953 -25.316 1.00 88.12 162 GLY A CA 1
ATOM 1276 C C . GLY A 1 162 ? 8.608 4.544 -25.737 1.00 88.12 162 GLY A C 1
ATOM 1277 O O . GLY A 1 162 ? 9.098 5.001 -26.765 1.00 88.12 162 GLY A O 1
ATOM 1278 N N . THR A 1 163 ? 9.316 3.782 -24.896 1.00 88.69 163 THR A N 1
ATOM 1279 C CA . THR A 1 163 ? 10.742 3.485 -25.057 1.00 88.69 163 THR A CA 1
ATOM 1280 C C . THR A 1 163 ? 10.994 2.000 -24.796 1.00 88.69 163 THR A C 1
ATOM 1282 O O . THR A 1 163 ? 10.888 1.568 -23.646 1.00 88.69 163 THR A O 1
ATOM 1285 N N . PRO A 1 164 ? 11.351 1.202 -25.815 1.00 89.62 164 PRO A N 1
ATOM 1286 C CA . PRO A 1 164 ? 11.745 -0.185 -25.608 1.00 89.62 164 PRO A CA 1
ATOM 1287 C C . PRO A 1 164 ? 12.964 -0.282 -24.688 1.00 89.62 164 PRO A C 1
ATOM 1289 O O . PRO A 1 164 ? 13.954 0.437 -24.858 1.00 89.62 164 PRO A O 1
ATOM 1292 N N . VAL A 1 165 ? 12.904 -1.221 -23.742 1.00 89.06 165 VAL A N 1
ATOM 1293 C CA . VAL A 1 165 ? 14.026 -1.569 -22.860 1.00 89.06 165 VAL A CA 1
ATOM 1294 C C . VAL A 1 165 ? 14.667 -2.874 -23.329 1.00 89.06 165 VAL A C 1
ATOM 1296 O O . VAL A 1 165 ? 13.979 -3.832 -23.698 1.00 89.06 165 VAL A O 1
ATOM 1299 N N . ARG A 1 166 ? 16.001 -2.915 -23.350 1.00 87.31 166 ARG A N 1
ATOM 1300 C CA . ARG A 1 166 ? 16.800 -4.076 -23.756 1.00 87.31 166 ARG A CA 1
ATOM 1301 C C . ARG A 1 166 ? 17.801 -4.433 -22.664 1.00 87.31 166 ARG A C 1
ATOM 1303 O O . ARG A 1 166 ? 18.604 -3.602 -22.255 1.00 87.31 166 ARG A O 1
ATOM 1310 N N . LEU A 1 167 ? 17.769 -5.689 -22.220 1.00 83.19 167 LEU A N 1
ATOM 1311 C CA . LEU A 1 167 ? 18.749 -6.249 -21.284 1.00 83.19 167 LEU A CA 1
ATOM 1312 C C . LEU A 1 167 ? 20.030 -6.623 -22.031 1.00 83.19 167 LEU A C 1
ATOM 1314 O O . LEU A 1 167 ? 20.277 -7.789 -22.335 1.00 83.19 167 LEU A O 1
ATOM 1318 N N . ALA A 1 168 ? 20.810 -5.615 -22.388 1.00 81.00 168 ALA A N 1
ATOM 1319 C CA . ALA A 1 168 ? 22.077 -5.767 -23.079 1.00 81.00 168 ALA A CA 1
ATOM 1320 C C . ALA A 1 168 ? 22.968 -4.561 -22.785 1.00 81.00 168 ALA A C 1
ATOM 1322 O O . ALA A 1 168 ? 22.488 -3.497 -22.394 1.00 81.00 168 ALA A O 1
ATOM 1323 N N . SER A 1 169 ? 24.268 -4.726 -23.008 1.00 75.94 169 SER A N 1
ATOM 1324 C CA . SER A 1 169 ? 25.177 -3.588 -23.111 1.00 75.94 169 SER A CA 1
ATOM 1325 C C . SER A 1 169 ? 24.819 -2.756 -24.344 1.00 75.94 169 SER A C 1
ATOM 1327 O O . SER A 1 169 ? 24.383 -3.312 -25.356 1.00 75.94 169 SER A O 1
ATOM 1329 N N . VAL A 1 170 ? 25.050 -1.445 -24.273 1.00 76.31 170 VAL A N 1
ATOM 1330 C CA . VAL A 1 170 ? 24.982 -0.566 -25.449 1.00 76.31 170 VAL A CA 1
ATOM 1331 C C . VAL A 1 170 ? 25.913 -1.132 -26.538 1.00 76.31 170 VAL A C 1
ATOM 1333 O O . VAL A 1 170 ? 27.037 -1.528 -26.204 1.00 76.31 170 VAL A O 1
ATOM 1336 N N . PRO A 1 171 ? 25.473 -1.232 -27.808 1.00 77.69 171 PRO A N 1
ATOM 1337 C CA . PRO A 1 171 ? 26.334 -1.659 -28.905 1.00 77.69 171 PRO A CA 1
ATOM 1338 C C . PRO A 1 171 ? 27.606 -0.806 -28.967 1.00 77.69 171 PRO A C 1
ATOM 1340 O O . PRO A 1 171 ? 27.538 0.408 -28.809 1.00 77.69 171 PRO A O 1
ATOM 1343 N N . ASN A 1 172 ? 28.765 -1.421 -29.225 1.00 68.38 172 ASN A N 1
ATOM 1344 C CA . ASN A 1 172 ? 30.061 -0.720 -29.222 1.00 68.38 172 ASN A CA 1
ATOM 1345 C C . ASN A 1 172 ? 30.153 0.440 -30.238 1.00 68.38 172 ASN A C 1
ATOM 1347 O O . ASN A 1 172 ? 31.025 1.293 -30.095 1.00 68.38 172 ASN A O 1
ATOM 1351 N N . ASP A 1 173 ? 29.266 0.470 -31.235 1.00 70.00 173 ASP A N 1
ATOM 1352 C CA . ASP A 1 173 ? 29.197 1.509 -32.269 1.00 70.00 173 ASP A CA 1
ATOM 1353 C C . ASP A 1 173 ? 28.278 2.692 -31.891 1.00 70.00 173 ASP A C 1
ATOM 1355 O O . ASP A 1 173 ? 28.178 3.661 -32.644 1.00 70.00 173 ASP A O 1
ATOM 1359 N N . GLU A 1 174 ? 27.617 2.648 -30.727 1.00 71.81 174 GLU A N 1
ATOM 1360 C CA . GLU A 1 174 ? 26.677 3.676 -30.270 1.00 71.81 174 GLU A CA 1
ATOM 1361 C C . GLU A 1 174 ? 27.156 4.360 -28.979 1.00 71.81 174 GLU A C 1
ATOM 1363 O O . GLU A 1 174 ? 27.558 3.716 -28.010 1.00 71.81 174 GLU A O 1
ATOM 1368 N N . ILE A 1 175 ? 27.081 5.695 -28.941 1.00 70.19 175 ILE A N 1
ATOM 1369 C CA . ILE A 1 175 ? 27.384 6.488 -27.741 1.00 70.19 175 ILE A CA 1
ATOM 1370 C C . ILE A 1 175 ? 26.062 6.787 -27.021 1.00 70.19 175 ILE A C 1
ATOM 1372 O O . ILE A 1 175 ? 25.173 7.394 -27.628 1.00 70.19 175 ILE A O 1
ATOM 1376 N N . PRO A 1 176 ? 25.904 6.412 -25.738 1.00 74.75 176 PRO A N 1
ATOM 1377 C CA . PRO A 1 176 ? 24.665 6.657 -25.016 1.00 74.75 176 PRO A CA 1
ATOM 1378 C C . PRO A 1 176 ? 24.427 8.161 -24.832 1.00 74.75 176 PRO A C 1
ATOM 1380 O O . PRO A 1 176 ? 25.287 8.891 -24.341 1.00 74.75 176 PRO A O 1
ATOM 1383 N N . VAL A 1 177 ? 23.226 8.619 -25.194 1.00 73.94 177 VAL A N 1
ATOM 1384 C CA . VAL A 1 177 ? 22.811 10.033 -25.079 1.00 73.94 177 VAL A CA 1
ATOM 1385 C C . VAL A 1 177 ? 22.661 10.461 -23.612 1.00 73.94 177 VAL A C 1
ATOM 1387 O O . VAL A 1 177 ? 22.898 11.616 -23.263 1.00 73.94 177 VAL A O 1
ATOM 1390 N N . ALA A 1 178 ? 22.287 9.528 -22.738 1.00 77.88 178 ALA A N 1
ATOM 1391 C CA . ALA A 1 178 ? 22.267 9.701 -21.293 1.00 77.88 178 ALA A CA 1
ATOM 1392 C C . ALA A 1 178 ? 22.504 8.348 -20.612 1.00 77.88 178 ALA A C 1
ATOM 1394 O O . ALA A 1 178 ? 22.072 7.315 -21.118 1.00 77.88 178 ALA A O 1
ATOM 1395 N N . VAL A 1 179 ? 23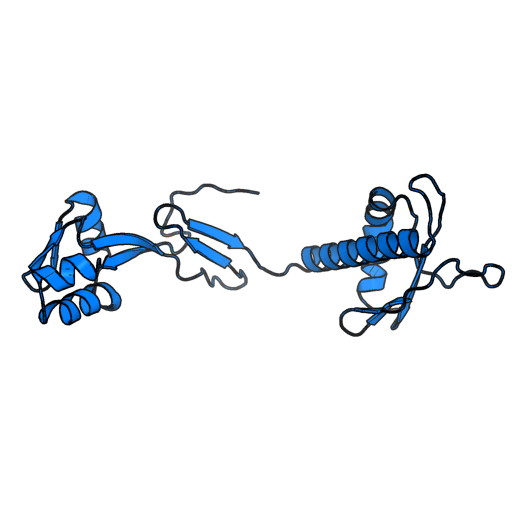.163 8.368 -19.453 1.00 78.50 179 VAL A N 1
ATOM 1396 C CA . VAL A 1 179 ? 23.462 7.176 -18.645 1.00 78.50 179 VAL A CA 1
ATOM 1397 C C . VAL A 1 179 ? 22.969 7.417 -17.223 1.00 78.50 179 VAL A C 1
ATOM 1399 O O . VAL A 1 179 ? 23.089 8.528 -16.700 1.00 78.50 179 VAL A O 1
ATOM 1402 N N . SER A 1 180 ? 22.407 6.391 -16.585 1.00 77.06 180 SER A N 1
ATOM 1403 C CA . SER A 1 180 ? 22.002 6.451 -15.181 1.00 77.06 180 SER A CA 1
ATOM 1404 C C . SER A 1 180 ? 22.432 5.177 -14.474 1.00 77.06 180 SER A C 1
ATOM 1406 O O . SER A 1 180 ? 21.855 4.125 -14.693 1.00 77.06 180 SER A O 1
ATOM 1408 N N . CYS A 1 181 ? 23.405 5.299 -13.571 1.00 75.12 181 CYS A N 1
ATOM 1409 C CA . CYS A 1 181 ? 23.795 4.211 -12.683 1.00 75.12 181 CYS A CA 1
ATOM 1410 C C . CYS A 1 181 ? 23.097 4.380 -11.329 1.00 75.12 181 CYS A C 1
ATOM 1412 O O . CYS A 1 181 ? 23.124 5.463 -10.735 1.00 75.12 181 CYS A O 1
ATOM 1414 N N . SER A 1 182 ? 22.442 3.328 -10.839 1.00 71.56 182 SER A N 1
ATOM 1415 C CA . SER A 1 182 ? 21.766 3.353 -9.540 1.00 71.56 182 SER A CA 1
ATOM 1416 C C . SER A 1 182 ? 21.776 1.997 -8.842 1.00 71.56 182 SER A C 1
ATOM 1418 O O . SER A 1 182 ? 21.812 0.945 -9.481 1.00 71.56 182 SER A O 1
ATOM 1420 N N . SER A 1 183 ? 21.734 2.029 -7.510 1.00 69.56 183 SER A N 1
ATOM 1421 C CA . SER A 1 183 ? 21.609 0.843 -6.668 1.00 69.56 183 SER A CA 1
ATOM 1422 C C . SER A 1 183 ? 20.139 0.555 -6.350 1.00 69.56 183 SER A C 1
ATOM 1424 O O . SER A 1 183 ? 19.406 1.423 -5.878 1.00 69.56 183 SER A O 1
ATOM 1426 N N . VAL A 1 184 ? 19.708 -0.683 -6.593 1.00 64.19 184 VAL A N 1
ATOM 1427 C CA . VAL A 1 184 ? 18.373 -1.200 -6.266 1.00 64.19 184 VAL A CA 1
ATOM 1428 C C . VAL A 1 184 ? 18.550 -2.455 -5.425 1.00 64.19 184 VAL A C 1
ATOM 1430 O O . VAL A 1 184 ? 18.966 -3.479 -5.953 1.00 64.19 184 VAL A O 1
ATOM 1433 N N . LYS A 1 185 ? 18.267 -2.372 -4.116 1.00 58.75 185 LYS A N 1
ATOM 1434 C CA . LYS A 1 185 ? 18.261 -3.508 -3.164 1.00 58.75 185 LYS A CA 1
ATOM 1435 C C . LYS A 1 185 ? 19.365 -4.561 -3.433 1.00 58.75 185 LYS A C 1
ATOM 1437 O O . LYS A 1 185 ? 19.066 -5.725 -3.665 1.00 58.75 185 LYS A O 1
ATOM 1442 N N . ASN A 1 186 ? 20.637 -4.144 -3.376 1.00 65.75 186 ASN A N 1
ATOM 1443 C CA . ASN A 1 186 ? 21.855 -4.955 -3.604 1.00 65.75 186 ASN A CA 1
ATOM 1444 C C . ASN A 1 186 ? 22.205 -5.317 -5.064 1.00 65.75 186 ASN A C 1
ATOM 1446 O O . ASN A 1 186 ? 23.180 -6.034 -5.284 1.00 65.75 186 ASN A O 1
ATOM 1450 N N . ALA A 1 187 ? 21.488 -4.787 -6.054 1.00 63.91 187 ALA A N 1
ATOM 1451 C CA . ALA A 1 187 ? 21.887 -4.815 -7.460 1.00 63.91 187 ALA A CA 1
ATOM 1452 C C . ALA A 1 187 ? 22.281 -3.422 -7.959 1.00 63.91 187 ALA A C 1
ATOM 1454 O O . ALA A 1 187 ? 21.733 -2.411 -7.517 1.00 63.91 187 ALA A O 1
ATOM 1455 N N . GLN A 1 188 ? 23.220 -3.372 -8.901 1.00 68.38 188 GLN A N 1
ATOM 1456 C CA . GLN A 1 188 ? 23.519 -2.182 -9.690 1.00 68.38 188 GLN A CA 1
ATOM 1457 C C . GLN A 1 188 ? 22.840 -2.286 -11.050 1.00 68.38 188 GLN A C 1
ATOM 1459 O O . GLN A 1 188 ? 22.899 -3.329 -11.705 1.00 68.38 188 GLN A O 1
ATOM 1464 N N . VAL A 1 189 ? 22.193 -1.194 -11.443 1.00 71.25 189 VAL A N 1
ATOM 1465 C CA . VAL A 1 189 ? 21.543 -1.031 -12.742 1.00 71.25 189 VAL A CA 1
ATOM 1466 C C . VAL A 1 189 ? 22.176 0.165 -13.414 1.00 71.25 189 VAL A C 1
ATOM 1468 O O . VAL A 1 189 ? 22.161 1.259 -12.841 1.00 71.25 189 VAL A O 1
ATOM 1471 N N . GLU A 1 190 ? 22.735 -0.080 -14.590 1.00 70.62 190 GLU A N 1
ATOM 1472 C CA . GLU A 1 190 ? 23.356 0.907 -15.472 1.00 70.62 190 GLU A CA 1
ATOM 1473 C C . GLU A 1 190 ? 22.622 0.968 -16.811 1.00 70.62 190 GLU A C 1
ATOM 1475 O O . GLU A 1 190 ? 22.231 -0.118 -17.310 1.00 70.62 190 GLU A O 1
#